Protein AF-A0A1T0ARD4-F1 (afdb_monomer_lite)

Sequence (273 aa):
MKKYLLSTLTTLLFAQTAFAEVDPALLAKAKLEYAGAQYQVAEQYCLDGNYKEGLYWLEQLTKQGNVPIVTEYEYFGEKKTYEVTSYAGSWATGELAKAYYSGTCLGSKQLFTPNYVKAIEWFERDGNKFRIAEIYWRGGYGVKQDGRKAISIYMDLSGFNKGGQRWYMGHNDARYRMAQVYYFGLFGYSQNDQLAYEFVSSAWNDVGNFFVSANSVDAGILKAHMDFEKRGQGKKWEGLELMEKICEKYKKKKACDWVEDMKADRPLRKAPL

InterPro domains:
  IPR006597 Sel1-like repeat [PF08238] (37-66)
  IPR006597 Sel1-like repeat [PF08238] (96-125)
  IPR006597 Sel1-like repeat [PF08238] (130-151)
  IPR006597 Sel1-like repeat [PF08238] (173-199)
  IPR011990 Tetratricopeptide-like helical domain superfamily [G3DSA:1.25.40.10] (18-270)

Structure (mmCIF, N/CA/C/O backbone):
data_AF-A0A1T0ARD4-F1
#
_entry.id   AF-A0A1T0ARD4-F1
#
loop_
_atom_site.group_PDB
_atom_site.id
_atom_site.type_symbol
_atom_site.label_atom_id
_atom_site.label_alt_id
_atom_site.label_comp_id
_atom_site.label_asym_id
_atom_site.label_entity_id
_atom_site.label_seq_id
_atom_site.pdbx_PDB_ins_code
_atom_site.Cartn_x
_atom_site.Cartn_y
_atom_site.Cartn_z
_atom_site.occupancy
_atom_site.B_iso_or_equiv
_atom_site.auth_seq_id
_atom_site.auth_comp_id
_atom_site.auth_asym_id
_atom_site.auth_atom_id
_atom_site.pdbx_PDB_model_num
ATOM 1 N N . MET A 1 1 ? -37.102 -22.497 -51.440 1.00 39.88 1 MET A N 1
ATOM 2 C CA . MET A 1 1 ? -36.026 -21.896 -52.263 1.00 39.88 1 MET A CA 1
ATOM 3 C C . MET A 1 1 ? -35.778 -20.466 -51.792 1.00 39.88 1 MET A C 1
ATOM 5 O O . MET A 1 1 ? -36.751 -19.741 -51.681 1.00 39.88 1 MET A O 1
ATOM 9 N N . LYS A 1 2 ? -34.497 -20.104 -51.596 1.00 39.88 2 LYS A N 1
ATOM 10 C CA . LYS A 1 2 ? -33.907 -18.749 -51.425 1.00 39.88 2 LYS A CA 1
ATOM 11 C C . LYS A 1 2 ? -34.215 -18.026 -50.095 1.00 39.88 2 LYS A C 1
ATOM 13 O O . LYS A 1 2 ? -35.345 -17.654 -49.837 1.00 39.88 2 LYS A O 1
ATOM 18 N N . LYS A 1 3 ? -33.272 -17.993 -49.141 1.00 48.91 3 LYS A N 1
ATOM 19 C CA . LYS A 1 3 ? -32.027 -17.179 -49.056 1.00 48.91 3 LYS A CA 1
ATOM 20 C C . LYS A 1 3 ? -32.305 -15.684 -48.850 1.00 48.91 3 LYS A C 1
ATOM 22 O O . LYS A 1 3 ? -32.452 -14.979 -49.836 1.00 48.91 3 LYS A O 1
ATOM 27 N N . TYR A 1 4 ? -32.200 -15.224 -47.603 1.00 49.31 4 TYR A N 1
ATOM 28 C CA . TYR A 1 4 ? -31.688 -13.889 -47.273 1.00 49.31 4 TYR A CA 1
ATOM 29 C C . TYR A 1 4 ? -30.762 -13.998 -46.054 1.00 49.31 4 TYR A C 1
ATOM 31 O O . TYR A 1 4 ? -31.171 -13.879 -44.906 1.00 49.31 4 TYR A O 1
ATOM 39 N N . LEU A 1 5 ? -29.496 -14.304 -46.348 1.00 49.84 5 LEU A N 1
ATOM 40 C CA . LEU A 1 5 ? -28.354 -14.091 -45.462 1.00 49.84 5 LEU A CA 1
ATOM 41 C C . LEU A 1 5 ? -28.045 -12.591 -45.514 1.00 49.84 5 LEU A C 1
ATOM 43 O O . LEU A 1 5 ? -27.427 -12.120 -46.468 1.00 49.84 5 LEU A O 1
ATOM 47 N N . LEU A 1 6 ? -28.531 -11.839 -44.527 1.00 51.47 6 LEU A N 1
ATOM 48 C CA . LEU A 1 6 ? -28.137 -10.449 -44.331 1.00 51.47 6 LEU A CA 1
ATOM 49 C C . LEU A 1 6 ? -26.763 -10.452 -43.649 1.00 51.47 6 LEU A C 1
ATOM 51 O O . LEU A 1 6 ? -26.628 -10.655 -42.447 1.00 51.47 6 LEU A O 1
ATOM 55 N N . SER A 1 7 ? -25.737 -10.312 -44.479 1.00 52.91 7 SER A N 1
ATOM 56 C CA . SER A 1 7 ? -24.343 -10.125 -44.097 1.00 52.91 7 SER A CA 1
ATOM 57 C C . SER A 1 7 ? -24.188 -8.740 -43.456 1.00 52.91 7 SER A C 1
ATOM 59 O O . SER A 1 7 ? -24.049 -7.737 -44.158 1.00 52.91 7 SER A O 1
ATOM 61 N N . THR A 1 8 ? -24.193 -8.664 -42.126 1.00 53.62 8 THR A N 1
ATOM 62 C CA . THR A 1 8 ? -23.615 -7.522 -41.407 1.00 53.62 8 THR A CA 1
ATOM 63 C C . THR A 1 8 ? -22.104 -7.698 -41.384 1.00 53.62 8 THR A C 1
ATOM 65 O O . THR A 1 8 ? -21.539 -8.357 -40.513 1.00 53.62 8 THR A O 1
ATOM 68 N N . LEU A 1 9 ? -21.474 -7.143 -42.415 1.00 50.06 9 LEU A N 1
ATOM 69 C CA . LEU A 1 9 ? -20.038 -6.951 -42.527 1.00 50.06 9 LEU A CA 1
ATOM 70 C C . LEU A 1 9 ? -19.638 -5.875 -41.506 1.00 50.06 9 LEU A C 1
ATOM 72 O O . LEU A 1 9 ? -19.675 -4.681 -41.790 1.00 50.06 9 LEU A O 1
ATOM 76 N N . THR A 1 10 ? -19.331 -6.292 -40.280 1.00 59.53 10 THR A N 1
ATOM 77 C CA . THR A 1 10 ? -18.753 -5.409 -39.267 1.00 59.53 10 THR A CA 1
ATOM 78 C C . THR A 1 10 ? -17.306 -5.151 -39.658 1.00 59.53 10 THR A C 1
ATOM 80 O O . THR A 1 10 ? -16.411 -5.939 -39.354 1.00 59.53 10 THR A O 1
ATOM 83 N N . THR A 1 11 ? -17.074 -4.067 -40.389 1.00 54.47 11 THR A N 1
ATOM 84 C CA . THR A 1 11 ? -15.743 -3.530 -40.652 1.00 54.47 11 THR A CA 1
ATOM 85 C C . THR A 1 11 ? -15.130 -3.149 -39.304 1.00 54.47 11 THR A C 1
ATOM 87 O O . THR A 1 11 ? -15.387 -2.068 -38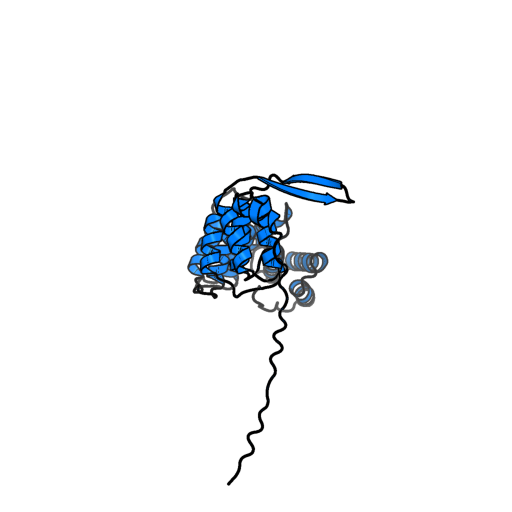.777 1.00 54.47 11 THR A O 1
ATOM 90 N N . LEU A 1 12 ? -14.353 -4.056 -38.703 1.00 54.72 12 LEU A N 1
ATOM 91 C CA . LEU A 1 12 ? -13.396 -3.691 -37.666 1.00 54.72 12 LEU A CA 1
ATOM 92 C C . LEU A 1 12 ? -12.411 -2.724 -38.330 1.00 54.72 12 LEU A C 1
ATOM 94 O O . LEU A 1 12 ? -11.476 -3.145 -39.012 1.00 54.72 12 LEU A O 1
ATOM 98 N N . LEU A 1 13 ? -12.639 -1.420 -38.160 1.00 49.94 13 LEU A N 1
ATOM 99 C CA . LEU A 1 13 ? -11.565 -0.446 -38.252 1.00 49.94 13 LEU A CA 1
ATOM 100 C C . LEU A 1 13 ? -10.545 -0.858 -37.189 1.00 49.94 13 LEU A C 1
ATOM 102 O O . LEU A 1 13 ? -10.681 -0.531 -36.011 1.00 49.94 13 LEU A O 1
ATOM 106 N N . PHE A 1 14 ? -9.526 -1.603 -37.609 1.00 56.06 14 PHE A N 1
ATOM 107 C CA . PHE A 1 14 ? -8.248 -1.602 -36.926 1.00 56.06 14 PHE A CA 1
ATOM 108 C C . PHE A 1 14 ? -7.746 -0.166 -37.016 1.00 56.06 14 PHE A C 1
ATOM 110 O O . PHE A 1 14 ? -7.106 0.222 -37.991 1.00 56.06 14 PHE A O 1
ATOM 117 N N . ALA A 1 15 ? -8.095 0.646 -36.019 1.00 54.16 15 ALA A N 1
ATOM 118 C CA . ALA A 1 15 ? -7.310 1.813 -35.688 1.00 54.16 15 ALA A CA 1
ATOM 119 C C . ALA A 1 15 ? -5.912 1.271 -35.384 1.00 54.16 15 ALA A C 1
ATOM 121 O O . ALA A 1 15 ? -5.640 0.803 -34.281 1.00 54.16 15 ALA A O 1
ATOM 122 N N . GLN A 1 16 ? -5.062 1.230 -36.410 1.00 54.28 16 GLN A N 1
ATOM 123 C CA . GLN A 1 16 ? -3.629 1.103 -36.245 1.00 54.28 16 GLN A CA 1
ATOM 124 C C . GLN A 1 16 ? -3.222 2.372 -35.512 1.00 54.28 16 GLN A C 1
ATOM 126 O O . GLN A 1 16 ? -2.935 3.401 -36.118 1.00 54.28 16 GLN A O 1
ATOM 131 N N . THR A 1 17 ? -3.311 2.333 -34.187 1.00 62.53 17 THR A N 1
ATOM 132 C CA . THR A 1 17 ? -2.604 3.279 -33.348 1.00 62.53 17 THR A CA 1
ATOM 133 C C . THR A 1 17 ? -1.145 3.050 -33.690 1.00 62.53 17 THR A C 1
ATOM 135 O O . THR A 1 17 ? -0.575 2.031 -33.301 1.00 62.53 17 THR A O 1
ATOM 138 N N . ALA A 1 18 ? -0.589 3.916 -34.535 1.00 66.38 18 ALA A N 1
ATOM 139 C CA . ALA A 1 18 ? 0.838 3.954 -34.770 1.00 66.38 18 ALA A CA 1
ATOM 140 C C . ALA A 1 18 ? 1.470 4.161 -33.393 1.00 66.38 18 ALA A C 1
ATOM 142 O O . ALA A 1 18 ? 1.323 5.227 -32.796 1.00 66.38 18 ALA A O 1
ATOM 143 N N . PHE A 1 19 ? 2.043 3.094 -32.841 1.00 70.75 19 PHE A N 1
ATOM 144 C CA . PHE A 1 19 ? 2.827 3.193 -31.624 1.00 70.75 19 PHE A CA 1
ATOM 145 C C . PHE A 1 19 ? 3.995 4.113 -31.952 1.00 70.75 19 PHE A C 1
ATOM 147 O O . PHE A 1 19 ? 4.617 3.947 -33.007 1.00 70.75 19 PHE A O 1
ATOM 154 N N . ALA A 1 20 ? 4.241 5.112 -31.106 1.00 74.69 20 ALA A N 1
ATOM 155 C CA . ALA A 1 20 ? 5.442 5.909 -31.254 1.00 74.69 20 ALA A CA 1
ATOM 156 C C . ALA A 1 20 ? 6.631 4.943 -31.185 1.00 74.69 20 ALA A C 1
ATOM 158 O O . ALA A 1 20 ? 6.726 4.108 -30.287 1.00 74.69 20 ALA A O 1
ATOM 159 N N . GLU A 1 21 ? 7.486 4.967 -32.202 1.00 86.56 21 GLU A N 1
ATOM 160 C CA . GLU A 1 21 ? 8.685 4.143 -32.182 1.00 86.56 21 GLU A CA 1
ATOM 161 C C . GLU A 1 21 ? 9.653 4.756 -31.165 1.00 86.56 21 GLU A C 1
ATOM 163 O O . GLU A 1 21 ? 9.933 5.956 -31.217 1.00 86.56 21 GLU A O 1
ATOM 168 N N . VAL A 1 22 ? 10.138 3.939 -30.224 1.00 92.62 22 VAL A N 1
ATOM 169 C CA . VAL A 1 22 ? 11.198 4.337 -29.288 1.00 92.62 22 VAL A CA 1
ATOM 170 C C . VAL A 1 22 ? 12.383 4.859 -30.093 1.00 92.62 22 VAL A C 1
ATOM 172 O O . VAL A 1 22 ? 12.801 4.207 -31.050 1.00 92.62 22 VAL A O 1
ATOM 175 N N . ASP A 1 23 ? 12.952 5.998 -29.685 1.00 93.38 23 ASP A N 1
ATOM 176 C CA . ASP A 1 23 ? 14.116 6.591 -30.355 1.00 93.38 23 ASP A CA 1
ATOM 177 C C . ASP A 1 23 ? 15.222 5.524 -30.546 1.00 93.38 23 ASP A C 1
ATOM 179 O O . ASP A 1 23 ? 15.758 5.006 -29.556 1.00 93.38 23 ASP A O 1
ATOM 183 N N . PRO A 1 24 ? 15.600 5.177 -31.795 1.00 95.25 24 PRO A N 1
ATOM 184 C CA . PRO A 1 24 ? 16.590 4.139 -32.060 1.00 95.25 24 PRO A CA 1
ATOM 185 C C . PRO A 1 24 ? 17.947 4.400 -31.398 1.00 95.25 24 PRO A C 1
ATOM 187 O O . PRO A 1 24 ? 18.623 3.452 -30.987 1.00 95.25 24 PRO A O 1
ATOM 190 N N . ALA A 1 25 ? 18.353 5.668 -31.262 1.00 95.06 25 ALA A N 1
ATOM 191 C CA . ALA A 1 25 ? 19.600 6.034 -30.599 1.00 95.06 25 ALA A CA 1
ATOM 192 C C . ALA A 1 25 ? 19.517 5.788 -29.086 1.00 95.06 25 ALA A C 1
ATOM 194 O O . ALA A 1 25 ? 20.466 5.281 -28.479 1.00 95.06 25 ALA A O 1
ATOM 195 N N . LEU A 1 26 ? 18.367 6.092 -28.482 1.00 94.38 26 LEU A N 1
ATOM 196 C CA . LEU A 1 26 ? 18.092 5.800 -27.080 1.00 94.38 26 LEU A CA 1
ATOM 197 C C . LEU A 1 26 ? 18.061 4.287 -26.824 1.00 94.38 26 LEU A C 1
ATOM 199 O O . LEU A 1 26 ? 18.702 3.802 -25.891 1.00 94.38 26 LEU A O 1
ATOM 203 N N . LEU A 1 27 ? 17.397 3.525 -27.694 1.00 96.38 27 LEU A N 1
ATOM 204 C CA . LEU A 1 27 ? 17.352 2.066 -27.617 1.00 96.38 27 LEU A CA 1
ATOM 205 C C . LEU A 1 27 ? 18.746 1.437 -27.764 1.00 96.38 27 LEU A C 1
ATOM 207 O O . LEU A 1 27 ? 19.071 0.482 -27.058 1.00 96.38 27 LEU A O 1
ATOM 211 N N . ALA A 1 28 ? 19.589 1.970 -28.653 1.00 96.50 28 ALA A N 1
ATOM 212 C CA . ALA A 1 28 ? 20.975 1.530 -28.794 1.00 96.50 28 ALA A CA 1
ATOM 213 C C . ALA A 1 28 ? 21.776 1.758 -27.501 1.00 96.50 28 ALA A C 1
ATOM 215 O O . ALA A 1 28 ? 22.483 0.853 -27.060 1.00 96.50 28 ALA A O 1
ATOM 216 N N . LYS A 1 29 ? 21.608 2.913 -26.839 1.00 95.44 29 LYS A N 1
ATOM 217 C CA . LYS A 1 29 ? 22.202 3.164 -25.515 1.00 95.44 29 LYS A CA 1
ATOM 218 C C . LYS A 1 29 ? 21.654 2.203 -24.456 1.00 95.44 29 LYS A C 1
ATOM 220 O O . LYS A 1 29 ? 22.425 1.620 -23.708 1.00 95.44 29 LYS A O 1
ATOM 225 N N . ALA A 1 30 ? 20.347 1.962 -24.409 1.00 95.88 30 ALA A N 1
ATOM 226 C CA . ALA A 1 30 ? 19.755 1.035 -23.440 1.00 95.88 30 ALA A CA 1
ATOM 227 C C . ALA A 1 30 ? 20.321 -0.397 -23.572 1.00 95.88 30 ALA A C 1
ATOM 229 O O . ALA A 1 30 ? 20.572 -1.067 -22.566 1.00 95.88 30 ALA A O 1
ATOM 230 N N . LYS A 1 31 ? 20.581 -0.846 -24.810 1.00 96.69 31 LYS A N 1
ATOM 231 C CA . LYS A 1 31 ? 21.227 -2.137 -25.121 1.00 96.69 31 LYS A CA 1
ATOM 232 C C . LYS A 1 31 ? 22.694 -2.213 -24.693 1.00 96.69 31 LYS A C 1
ATOM 234 O O . LYS A 1 31 ? 23.181 -3.309 -24.451 1.00 96.69 31 LYS A O 1
ATOM 239 N N . LEU A 1 32 ? 23.375 -1.076 -24.580 1.00 96.25 32 LEU A N 1
ATOM 240 C CA . LEU A 1 32 ? 24.725 -0.961 -24.020 1.00 96.25 32 LEU A CA 1
ATOM 241 C C . LEU A 1 32 ? 24.704 -0.783 -22.489 1.00 96.25 32 LEU A C 1
ATOM 243 O O . LEU A 1 32 ? 25.655 -0.267 -21.915 1.00 96.25 32 LEU A O 1
ATOM 247 N N . GLU A 1 33 ? 23.603 -1.172 -21.839 1.00 94.12 33 GLU A N 1
ATOM 248 C CA . GLU A 1 33 ? 23.428 -1.160 -20.382 1.00 94.12 33 GLU A CA 1
ATOM 249 C C . GLU A 1 33 ? 23.506 0.230 -19.731 1.00 94.12 33 GLU A C 1
ATOM 251 O O . GLU A 1 33 ? 23.660 0.344 -18.520 1.00 94.12 33 GLU A O 1
ATOM 256 N N . TYR A 1 34 ? 23.298 1.313 -20.482 1.00 92.00 34 TYR A N 1
ATOM 257 C CA . TYR A 1 34 ? 23.186 2.641 -19.876 1.00 92.00 34 TYR A CA 1
ATOM 258 C C . TYR A 1 34 ? 21.882 2.746 -19.069 1.00 92.00 34 TYR A C 1
ATOM 260 O O . TYR A 1 34 ? 20.799 2.848 -19.647 1.00 92.00 34 TYR A O 1
ATOM 268 N N . ALA A 1 35 ? 21.986 2.762 -17.736 1.00 91.69 35 ALA A N 1
ATOM 269 C CA . ALA A 1 35 ? 20.860 2.757 -16.795 1.00 91.69 35 ALA A CA 1
ATOM 270 C C . ALA A 1 35 ? 19.776 3.808 -17.103 1.00 91.69 35 ALA A C 1
ATOM 272 O O . ALA A 1 35 ? 18.589 3.486 -17.177 1.00 91.69 35 ALA A O 1
ATOM 273 N N . GLY A 1 36 ? 20.185 5.060 -17.349 1.00 89.44 36 GLY A N 1
ATOM 274 C CA . GLY A 1 36 ? 19.260 6.139 -17.712 1.00 89.44 36 GLY A CA 1
ATOM 275 C C . GLY A 1 36 ? 18.531 5.889 -19.028 1.00 89.44 36 GLY A C 1
ATOM 276 O O . GLY A 1 36 ? 17.328 6.122 -19.113 1.00 89.44 36 GLY A O 1
ATOM 277 N N . ALA A 1 37 ? 19.217 5.321 -20.023 1.00 93.25 37 ALA A N 1
ATOM 278 C CA . ALA A 1 37 ? 18.580 4.960 -21.282 1.00 93.25 37 ALA A CA 1
ATOM 279 C C . ALA A 1 37 ? 17.588 3.803 -21.103 1.00 93.25 37 ALA A C 1
ATOM 281 O O . ALA A 1 37 ? 16.497 3.856 -21.656 1.00 93.25 37 ALA A O 1
ATOM 282 N N . GLN A 1 38 ? 17.913 2.787 -20.297 1.00 95.00 38 GLN A N 1
ATOM 283 C CA . GLN A 1 38 ? 16.977 1.695 -19.998 1.00 95.00 38 GLN A CA 1
ATOM 284 C C . GLN A 1 38 ? 15.703 2.201 -19.314 1.00 95.00 38 GLN A C 1
ATOM 286 O O . GLN A 1 38 ? 14.609 1.783 -19.689 1.00 95.00 38 GLN A O 1
ATOM 291 N N . TYR A 1 39 ? 15.831 3.130 -18.362 1.00 93.12 39 TYR A N 1
ATOM 292 C CA . TYR A 1 39 ? 14.675 3.770 -17.736 1.00 93.12 39 TYR A CA 1
ATOM 293 C C . TYR A 1 39 ? 13.827 4.553 -18.752 1.00 93.12 39 TYR A C 1
ATOM 295 O O . TYR A 1 39 ? 12.621 4.334 -18.830 1.00 93.12 39 TYR A O 1
ATOM 303 N N . GLN A 1 40 ? 14.444 5.414 -19.567 1.00 92.81 40 GLN A N 1
ATOM 304 C CA . GLN A 1 40 ? 13.720 6.220 -20.558 1.00 92.81 40 GLN A CA 1
ATOM 305 C C . GLN A 1 40 ? 13.019 5.352 -21.615 1.00 92.81 40 GLN A C 1
ATOM 307 O O . GLN A 1 40 ? 11.879 5.625 -21.985 1.00 92.81 40 GLN A O 1
ATOM 312 N N . VAL A 1 41 ? 13.658 4.266 -22.064 1.00 95.50 41 VAL A N 1
ATOM 313 C CA . VAL A 1 41 ? 13.023 3.284 -22.956 1.00 95.50 41 VAL A CA 1
ATOM 314 C C . VAL A 1 41 ? 11.838 2.604 -22.265 1.00 95.50 41 VAL A C 1
ATOM 316 O O . VAL A 1 41 ? 10.783 2.446 -22.879 1.00 95.50 41 VAL A O 1
ATOM 319 N N . ALA A 1 42 ? 11.978 2.222 -20.991 1.00 95.00 42 ALA A N 1
ATOM 320 C CA . ALA A 1 42 ? 10.877 1.636 -20.234 1.00 95.00 42 ALA A CA 1
ATOM 321 C C . ALA A 1 42 ? 9.679 2.593 -20.124 1.00 95.00 42 ALA A C 1
ATOM 323 O O . ALA A 1 42 ? 8.540 2.177 -20.331 1.00 95.00 42 ALA A O 1
ATOM 324 N N . GLU A 1 43 ? 9.942 3.867 -19.827 1.00 93.06 43 GLU A N 1
ATOM 325 C CA . GLU A 1 43 ? 8.937 4.926 -19.727 1.00 93.06 43 GLU A CA 1
ATOM 326 C C . GLU A 1 43 ? 8.188 5.134 -21.044 1.00 93.06 43 GLU A C 1
ATOM 328 O O . GLU A 1 43 ? 6.957 5.112 -21.037 1.00 93.06 43 GLU A O 1
ATOM 333 N N . GLN A 1 44 ? 8.900 5.238 -22.172 1.00 94.12 44 GLN A N 1
ATOM 334 C CA . GLN A 1 44 ? 8.276 5.356 -23.495 1.00 94.12 44 GLN A CA 1
ATOM 335 C C . GLN A 1 44 ? 7.345 4.171 -23.779 1.00 94.12 44 GLN A C 1
ATOM 337 O O . GLN A 1 44 ? 6.156 4.366 -24.029 1.00 94.12 44 GLN A O 1
ATOM 342 N N . TYR A 1 45 ? 7.823 2.935 -23.597 1.00 95.00 45 TYR A N 1
ATOM 343 C CA . TYR A 1 45 ? 6.978 1.754 -23.785 1.00 95.00 45 TYR A CA 1
ATOM 344 C C . TYR A 1 45 ? 5.769 1.710 -22.839 1.00 95.00 45 TYR A C 1
ATOM 346 O O . TYR A 1 45 ? 4.684 1.293 -23.251 1.00 95.00 45 TYR A O 1
ATOM 354 N N . CYS A 1 46 ? 5.919 2.136 -21.580 1.00 93.69 46 CYS A N 1
ATOM 355 C CA . CYS A 1 46 ? 4.797 2.248 -20.648 1.00 93.69 46 CYS A CA 1
ATOM 356 C C . CYS A 1 46 ? 3.749 3.265 -21.134 1.00 93.69 46 CYS A C 1
ATOM 358 O O . CYS A 1 46 ? 2.551 2.974 -21.068 1.00 93.69 46 CYS A O 1
ATOM 360 N N . LEU A 1 47 ? 4.182 4.440 -21.609 1.00 91.00 47 LEU A N 1
ATOM 361 C CA . LEU A 1 47 ? 3.308 5.509 -22.108 1.00 91.00 47 LEU A CA 1
ATOM 362 C C . LEU A 1 47 ? 2.556 5.091 -23.375 1.00 91.00 47 LEU A C 1
ATOM 364 O O . LEU A 1 47 ? 1.360 5.362 -23.492 1.00 91.00 47 LEU A O 1
ATOM 368 N N . ASP A 1 48 ? 3.217 4.342 -24.255 1.00 91.12 48 ASP A N 1
ATOM 369 C CA . ASP A 1 48 ? 2.628 3.791 -25.479 1.00 91.12 48 ASP A CA 1
ATOM 370 C C . ASP A 1 48 ? 1.691 2.598 -25.220 1.00 91.12 48 ASP A C 1
ATOM 372 O O . ASP A 1 48 ? 1.087 2.042 -26.139 1.00 91.12 48 ASP A O 1
ATOM 376 N N . GLY A 1 49 ? 1.557 2.169 -23.962 1.00 90.38 49 GLY A N 1
ATOM 377 C CA . GLY A 1 49 ? 0.741 1.022 -23.571 1.00 90.38 49 GLY A CA 1
ATOM 378 C C . GLY A 1 49 ? 1.395 -0.334 -23.852 1.00 90.38 49 GLY A C 1
ATOM 379 O O . GLY A 1 49 ? 0.806 -1.370 -23.528 1.00 90.38 49 GLY A O 1
ATOM 380 N N . ASN A 1 50 ? 2.625 -0.362 -24.373 1.00 93.81 50 ASN A N 1
ATOM 381 C CA . ASN A 1 50 ? 3.428 -1.574 -24.521 1.00 93.81 50 ASN A CA 1
ATOM 382 C C . ASN A 1 50 ? 4.102 -1.956 -23.191 1.00 93.81 50 ASN A C 1
ATOM 384 O O . ASN A 1 50 ? 5.324 -2.022 -23.048 1.00 93.81 50 ASN A O 1
ATOM 388 N N . TYR A 1 51 ? 3.274 -2.235 -22.186 1.00 95.19 51 TYR A N 1
ATOM 389 C CA . TYR A 1 51 ? 3.736 -2.479 -20.822 1.00 95.19 51 TYR A CA 1
ATOM 390 C C . TYR A 1 51 ? 4.702 -3.669 -20.711 1.00 95.19 51 TYR A C 1
ATOM 392 O O . TYR A 1 51 ? 5.527 -3.687 -19.808 1.00 95.19 51 TYR A O 1
ATOM 400 N N . LYS A 1 52 ? 4.625 -4.674 -21.597 1.00 95.94 52 LYS A N 1
ATOM 401 C CA . LYS A 1 52 ? 5.520 -5.843 -21.540 1.00 95.94 52 LYS A CA 1
ATOM 402 C C . LYS A 1 52 ? 6.969 -5.444 -21.797 1.00 95.94 52 LYS A C 1
ATOM 404 O O . LYS A 1 52 ? 7.837 -5.834 -21.021 1.00 95.94 52 LYS A O 1
ATOM 409 N N . GLU A 1 53 ? 7.198 -4.643 -22.834 1.00 96.88 53 GLU A N 1
ATOM 410 C CA . GLU A 1 53 ? 8.522 -4.096 -23.128 1.00 96.88 53 GLU A CA 1
ATOM 411 C C . GLU A 1 53 ? 8.959 -3.122 -22.028 1.00 96.88 53 GLU A C 1
ATOM 413 O O . GLU A 1 53 ? 10.090 -3.203 -21.553 1.00 96.88 53 GLU A O 1
ATOM 418 N N . GLY A 1 54 ? 8.045 -2.285 -21.523 1.00 96.31 54 GLY A N 1
ATOM 419 C CA . GLY A 1 54 ? 8.328 -1.396 -20.390 1.00 96.31 54 GLY A CA 1
ATOM 420 C C . GLY A 1 54 ? 8.849 -2.146 -19.156 1.00 96.31 54 GLY A C 1
ATOM 421 O O . GLY A 1 54 ? 9.907 -1.824 -18.615 1.00 96.31 54 GLY A O 1
ATOM 422 N N . LEU A 1 55 ? 8.153 -3.211 -18.744 1.00 96.88 55 LEU A N 1
ATOM 423 C CA . LEU A 1 55 ? 8.570 -4.051 -17.617 1.00 96.88 55 LEU A CA 1
ATOM 424 C C . LEU A 1 55 ? 9.853 -4.835 -17.905 1.00 96.88 55 LEU A C 1
ATOM 426 O O . LEU A 1 55 ? 10.649 -5.026 -16.990 1.00 96.88 55 LEU A O 1
ATOM 430 N N . TYR A 1 56 ? 10.077 -5.269 -19.148 1.00 97.62 56 TYR A N 1
ATOM 431 C CA . TYR A 1 56 ? 11.328 -5.920 -19.537 1.00 97.62 56 TYR A CA 1
ATOM 432 C C . TYR A 1 56 ? 12.530 -4.995 -19.313 1.00 97.62 56 TYR A C 1
ATOM 434 O O . TYR A 1 56 ? 13.524 -5.417 -18.721 1.00 97.62 56 TYR A O 1
ATOM 442 N N . TRP A 1 57 ? 12.438 -3.733 -19.736 1.00 97.25 57 TRP A N 1
ATOM 443 C CA . TRP A 1 57 ? 13.526 -2.767 -19.569 1.00 97.25 57 TRP A CA 1
ATOM 444 C C . TRP A 1 57 ? 13.764 -2.390 -18.107 1.00 97.25 57 TRP A C 1
ATOM 446 O O . TRP A 1 57 ? 14.919 -2.306 -17.690 1.00 97.25 57 TRP A O 1
ATOM 456 N N . LEU A 1 58 ? 12.705 -2.276 -17.298 1.00 95.69 58 LEU A N 1
ATOM 457 C CA . LEU A 1 58 ? 12.858 -2.146 -15.845 1.00 95.69 58 LEU A CA 1
ATOM 458 C C . LEU A 1 58 ? 13.542 -3.372 -15.232 1.00 95.69 58 LEU A C 1
ATOM 460 O O . LEU A 1 58 ? 14.402 -3.226 -14.370 1.00 95.69 58 LEU A O 1
ATOM 464 N N . GLU A 1 59 ? 13.207 -4.581 -15.683 1.00 96.56 59 GLU A N 1
ATOM 465 C CA . GLU A 1 59 ? 13.859 -5.802 -15.209 1.00 96.56 59 GLU A CA 1
ATOM 466 C C . GLU A 1 59 ? 15.349 -5.823 -15.568 1.00 96.56 59 GLU A C 1
ATOM 468 O O . GLU A 1 59 ? 16.163 -6.185 -14.717 1.00 96.56 59 GLU A O 1
ATOM 473 N N . GLN A 1 60 ? 15.740 -5.373 -16.766 1.00 96.31 60 GLN A N 1
ATOM 474 C CA . GLN A 1 60 ? 17.163 -5.207 -17.093 1.00 96.31 60 GLN A CA 1
ATOM 475 C C . GLN A 1 60 ? 17.845 -4.200 -16.162 1.00 96.31 60 GLN A C 1
ATOM 477 O O . GLN A 1 60 ? 18.927 -4.490 -15.654 1.00 96.31 60 GLN A O 1
ATOM 482 N N . LEU A 1 61 ? 17.181 -3.082 -15.857 1.00 94.12 61 LEU A N 1
ATOM 483 C CA . LEU A 1 61 ? 17.709 -2.066 -14.949 1.00 94.12 61 LEU A CA 1
ATOM 484 C C . LEU A 1 61 ? 17.963 -2.625 -13.539 1.00 94.12 61 LEU A C 1
ATOM 486 O O . LEU A 1 61 ? 18.982 -2.314 -12.926 1.00 94.12 61 LEU A O 1
ATOM 490 N N . THR A 1 62 ? 17.098 -3.518 -13.037 1.00 94.06 62 THR A N 1
ATOM 491 C CA . THR A 1 62 ? 17.315 -4.155 -11.722 1.00 94.06 62 THR A CA 1
ATOM 492 C C . THR A 1 62 ? 18.573 -5.016 -11.650 1.00 94.06 62 THR A C 1
ATOM 494 O O . THR A 1 62 ? 19.182 -5.113 -10.585 1.00 94.06 62 THR A O 1
ATOM 497 N N . LYS A 1 63 ? 19.003 -5.612 -12.770 1.00 94.44 63 LYS A N 1
ATOM 498 C CA . LYS A 1 63 ? 20.184 -6.492 -12.812 1.00 94.44 63 LYS A CA 1
ATOM 499 C C . LYS A 1 63 ? 21.495 -5.728 -12.662 1.00 94.44 63 LYS A C 1
ATOM 501 O O . LYS A 1 63 ? 22.491 -6.323 -12.268 1.00 94.44 63 LYS A O 1
ATOM 506 N N . GLN A 1 64 ? 21.489 -4.424 -12.933 1.00 90.38 64 GLN A N 1
ATOM 507 C CA . GLN A 1 64 ? 22.669 -3.570 -12.791 1.00 90.38 64 GLN A CA 1
ATOM 508 C C . GLN A 1 64 ? 22.961 -3.195 -11.331 1.00 90.38 64 GLN A C 1
ATOM 510 O O . GLN A 1 64 ? 24.038 -2.693 -11.016 1.00 90.38 64 GLN A O 1
ATOM 515 N N . GLY A 1 65 ? 22.013 -3.430 -10.419 1.00 87.25 65 GLY A N 1
ATOM 516 C CA . GLY A 1 65 ? 22.145 -3.047 -9.020 1.00 87.25 65 GLY A CA 1
ATOM 517 C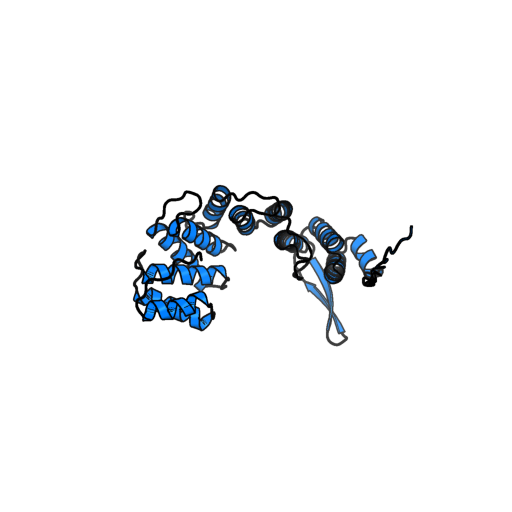 C . GLY A 1 65 ? 22.154 -1.528 -8.826 1.00 87.25 65 GLY A C 1
ATOM 518 O O . GLY A 1 65 ? 21.388 -0.784 -9.437 1.00 87.25 65 GLY A O 1
ATOM 519 N N . ASN A 1 66 ? 23.001 -1.056 -7.918 1.00 83.69 66 ASN A N 1
ATOM 520 C CA . ASN A 1 66 ? 23.009 0.324 -7.441 1.00 83.69 66 ASN A CA 1
ATOM 521 C C . ASN A 1 66 ? 23.861 1.238 -8.334 1.00 83.69 66 ASN A C 1
ATOM 523 O O . ASN A 1 66 ? 24.864 1.792 -7.891 1.00 83.69 66 ASN A O 1
ATOM 527 N N . VAL A 1 67 ? 23.451 1.392 -9.591 1.00 84.19 67 VAL A N 1
ATOM 528 C CA . VAL A 1 67 ? 24.054 2.345 -10.533 1.00 84.19 67 VAL A CA 1
ATOM 529 C C . VAL A 1 67 ? 23.323 3.694 -10.483 1.00 84.19 67 VAL A C 1
ATOM 531 O O . VAL A 1 67 ? 22.098 3.704 -10.329 1.00 84.19 67 VAL A O 1
ATOM 534 N N . PRO A 1 68 ? 24.036 4.831 -10.576 1.00 81.50 68 PRO A N 1
ATOM 535 C CA . PRO A 1 68 ? 23.406 6.145 -10.635 1.00 81.50 68 PRO A CA 1
ATOM 536 C C . PRO A 1 68 ? 22.667 6.334 -11.964 1.00 81.50 68 PRO A C 1
ATOM 538 O O . PRO A 1 68 ? 23.140 5.918 -13.025 1.00 81.50 68 PRO A O 1
ATOM 541 N N . ILE A 1 69 ? 21.512 6.998 -11.916 1.00 77.75 69 ILE A N 1
ATOM 542 C CA . ILE A 1 69 ? 20.782 7.404 -13.117 1.00 77.75 69 ILE A CA 1
ATOM 543 C C . ILE A 1 69 ? 21.187 8.836 -13.466 1.00 77.75 69 ILE A C 1
ATOM 545 O O . ILE A 1 69 ? 20.705 9.806 -12.878 1.00 77.75 69 ILE A O 1
ATOM 549 N N . VAL A 1 70 ? 22.039 8.986 -14.477 1.00 77.19 70 VAL A N 1
ATOM 550 C CA . VAL A 1 70 ? 22.284 10.299 -15.084 1.00 77.19 70 VAL A CA 1
ATOM 551 C C . VAL A 1 70 ? 21.145 10.584 -16.053 1.00 77.19 70 VAL A C 1
ATOM 553 O O . VAL A 1 70 ? 20.982 9.868 -17.042 1.00 77.19 70 VAL A O 1
ATOM 556 N N . THR A 1 71 ? 20.350 11.614 -15.763 1.00 68.81 71 THR A N 1
ATOM 557 C CA . THR A 1 71 ? 19.292 12.061 -16.673 1.00 68.81 71 THR A CA 1
ATOM 558 C C . THR A 1 71 ? 19.585 13.482 -17.131 1.00 68.81 71 THR A C 1
ATOM 560 O O . THR A 1 71 ? 19.829 14.382 -16.324 1.00 68.81 71 THR A O 1
ATOM 563 N N . GLU A 1 72 ? 19.576 13.683 -18.443 1.00 72.50 72 GLU A N 1
ATOM 564 C CA . GLU A 1 72 ? 19.655 15.007 -19.051 1.00 72.50 72 GLU A CA 1
ATOM 565 C C . GLU A 1 72 ? 18.236 15.538 -19.230 1.00 72.50 72 GLU A C 1
ATOM 567 O O . GLU A 1 72 ? 17.406 14.891 -19.869 1.00 72.50 72 GLU A O 1
ATOM 572 N N . TYR A 1 73 ? 17.957 16.711 -18.668 1.00 67.81 73 TYR A N 1
ATOM 573 C CA . TYR A 1 73 ? 16.698 17.415 -18.879 1.00 67.81 73 TYR A CA 1
ATOM 574 C C . TYR A 1 73 ? 16.979 18.742 -19.573 1.00 67.81 73 TYR A C 1
ATOM 576 O O . TYR A 1 73 ? 17.920 19.459 -19.227 1.00 67.81 73 TYR A O 1
ATOM 584 N N . GLU A 1 74 ? 16.145 19.084 -20.546 1.00 74.44 74 GLU A N 1
ATOM 585 C CA . GLU A 1 74 ? 16.149 20.413 -21.142 1.00 74.44 74 GLU A CA 1
ATOM 586 C C . GLU A 1 74 ? 15.194 21.306 -20.348 1.00 74.44 74 GLU A C 1
ATOM 588 O O . GLU A 1 74 ? 13.988 21.064 -20.298 1.00 74.44 74 GLU A O 1
ATOM 593 N N . TYR A 1 75 ? 15.738 22.324 -19.684 1.00 73.06 75 TYR A N 1
ATOM 594 C CA . TYR A 1 75 ? 14.968 23.273 -18.886 1.00 73.06 75 TYR A CA 1
ATOM 595 C C . TYR A 1 75 ? 15.189 24.673 -19.458 1.00 73.06 75 TYR A C 1
ATOM 597 O O . TYR A 1 75 ? 16.294 25.203 -19.388 1.00 73.06 75 TYR A O 1
ATOM 605 N N . PHE A 1 76 ? 14.146 25.252 -20.062 1.00 80.75 76 PHE A N 1
ATOM 606 C CA . PHE A 1 76 ? 14.201 26.534 -20.787 1.00 80.75 76 PHE A CA 1
ATOM 607 C C . PHE A 1 76 ? 15.209 26.586 -21.954 1.00 80.75 76 PHE A C 1
ATOM 609 O O . PHE A 1 76 ? 15.833 27.617 -22.187 1.00 80.75 76 PHE A O 1
ATOM 616 N N . GLY A 1 77 ? 15.372 25.494 -22.706 1.00 84.44 77 GLY A N 1
ATOM 617 C CA . GLY A 1 77 ? 16.297 25.451 -23.850 1.00 84.44 77 GLY A CA 1
ATOM 618 C C . GLY A 1 77 ? 17.763 25.212 -23.471 1.00 84.44 77 GLY A C 1
ATOM 619 O O . GLY A 1 77 ? 18.615 25.065 -24.345 1.00 84.44 77 GLY A O 1
ATOM 620 N N . GLU A 1 78 ? 18.075 25.138 -22.173 1.00 83.19 78 GLU A N 1
ATOM 621 C CA . GLU A 1 78 ? 19.384 24.719 -21.681 1.00 83.19 78 GLU A CA 1
ATOM 622 C C . GLU A 1 78 ? 19.348 23.235 -21.317 1.00 83.19 78 GLU A C 1
ATOM 624 O O . GLU A 1 78 ? 18.556 22.801 -20.474 1.00 83.19 78 GLU A O 1
ATOM 629 N N . LYS A 1 79 ? 20.246 22.447 -21.918 1.00 81.12 79 LYS A N 1
ATOM 630 C CA . LYS A 1 79 ? 20.492 21.071 -21.480 1.00 81.12 79 LYS A CA 1
ATOM 631 C C . LYS A 1 79 ? 21.212 21.103 -20.137 1.00 81.12 79 LYS A C 1
ATOM 633 O O . LYS A 1 79 ? 22.364 21.529 -20.062 1.00 81.12 79 LYS A O 1
ATOM 638 N N . LYS A 1 80 ? 20.541 20.644 -19.084 1.00 77.94 80 LYS A N 1
ATOM 639 C CA . LYS A 1 80 ? 21.132 20.449 -17.760 1.00 77.94 80 LYS A CA 1
ATOM 640 C C . LYS A 1 80 ? 21.233 18.960 -17.471 1.00 77.94 80 LYS A C 1
ATOM 642 O O . LYS A 1 80 ? 20.241 18.232 -17.499 1.00 77.94 80 LYS A O 1
ATOM 647 N N . THR A 1 81 ? 22.445 18.513 -17.174 1.00 73.38 81 THR A N 1
ATOM 648 C CA . THR A 1 81 ? 22.695 17.154 -16.700 1.00 73.38 81 THR A CA 1
ATOM 649 C C . THR A 1 81 ? 22.533 17.150 -15.190 1.00 73.38 81 THR A C 1
ATOM 651 O O . THR A 1 81 ? 23.308 17.787 -14.477 1.00 73.38 81 THR A O 1
ATOM 654 N N . TYR A 1 82 ? 21.518 16.444 -14.701 1.00 68.94 82 TYR A N 1
ATOM 655 C CA . TYR A 1 82 ? 21.391 16.159 -13.282 1.00 68.94 82 TYR A CA 1
ATOM 656 C C . TYR A 1 82 ? 21.855 14.725 -13.061 1.00 68.94 82 TYR A C 1
ATOM 658 O O . TYR A 1 82 ? 21.255 13.770 -13.560 1.00 68.94 82 TYR A O 1
ATOM 666 N N . GLU A 1 83 ? 22.935 14.570 -12.303 1.00 66.25 83 GLU A N 1
ATOM 667 C CA . GLU A 1 83 ? 23.252 13.279 -11.714 1.00 66.25 83 GLU A CA 1
ATOM 668 C C . GLU A 1 83 ? 22.291 13.076 -10.546 1.00 66.25 83 GLU A C 1
ATOM 670 O O . GLU A 1 83 ? 22.496 13.568 -9.434 1.00 66.25 83 GLU A O 1
ATOM 675 N N . VAL A 1 84 ? 21.175 12.404 -10.821 1.00 64.12 84 VAL A N 1
ATOM 676 C CA . VAL A 1 84 ? 20.322 11.918 -9.749 1.00 64.12 84 VAL A CA 1
ATOM 677 C C . VAL A 1 84 ? 21.028 10.680 -9.217 1.00 64.12 84 VAL A C 1
ATOM 679 O O . VAL A 1 84 ? 21.012 9.618 -9.836 1.00 64.12 84 VAL A O 1
ATOM 682 N N . THR A 1 85 ? 21.660 10.805 -8.054 1.00 59.50 85 THR A N 1
ATOM 683 C CA . THR A 1 85 ? 22.173 9.668 -7.280 1.00 59.50 85 THR A CA 1
ATOM 684 C C . THR A 1 85 ? 21.009 8.876 -6.672 1.00 59.50 85 THR A C 1
ATOM 686 O O . THR A 1 85 ? 20.931 8.646 -5.469 1.00 59.50 85 THR A O 1
ATOM 689 N N . SER A 1 86 ? 20.050 8.469 -7.506 1.00 62.66 86 SER A N 1
ATOM 690 C CA . SER A 1 86 ? 19.102 7.417 -7.175 1.00 62.66 86 SER A CA 1
ATOM 691 C C . SER A 1 86 ? 19.732 6.080 -7.547 1.00 62.66 86 SER A C 1
ATOM 693 O O . SER A 1 86 ? 20.356 5.921 -8.596 1.00 62.66 86 SER A O 1
ATOM 695 N N . TYR A 1 87 ? 19.591 5.106 -6.654 1.00 77.69 87 TYR A N 1
ATOM 696 C CA . TYR A 1 87 ? 20.055 3.750 -6.893 1.00 77.69 87 TYR A CA 1
ATOM 697 C C . TYR A 1 87 ? 19.085 3.049 -7.844 1.00 77.69 87 TYR A C 1
ATOM 699 O O . TYR A 1 87 ? 18.039 2.555 -7.410 1.00 77.69 87 TYR A O 1
ATOM 707 N N . ALA A 1 88 ? 19.424 3.038 -9.137 1.00 79.25 88 ALA A N 1
ATOM 708 C CA . ALA A 1 88 ? 18.523 2.632 -10.211 1.00 79.25 88 ALA A CA 1
ATOM 709 C C . ALA A 1 88 ? 17.906 1.253 -9.981 1.00 79.25 88 ALA A C 1
ATOM 711 O O . ALA A 1 88 ? 16.695 1.096 -10.107 1.00 79.25 88 ALA A O 1
ATOM 712 N N . GLY A 1 89 ? 18.717 0.267 -9.588 1.00 83.56 89 GLY A N 1
ATOM 713 C CA . GLY A 1 89 ? 18.247 -1.097 -9.388 1.00 83.56 89 GLY A CA 1
ATOM 714 C C . GLY A 1 89 ? 17.310 -1.248 -8.192 1.00 83.56 89 GLY A C 1
ATOM 715 O O . GLY A 1 89 ? 16.285 -1.917 -8.318 1.00 83.56 89 GLY A O 1
ATOM 716 N N . SER A 1 90 ? 17.598 -0.599 -7.057 1.00 86.19 90 SER A N 1
ATOM 717 C CA . SER A 1 90 ? 16.706 -0.631 -5.885 1.00 86.19 90 SER A CA 1
ATOM 718 C C . SER A 1 90 ? 15.372 0.048 -6.191 1.00 86.19 90 SER A C 1
ATOM 720 O O . SER A 1 90 ? 14.314 -0.527 -5.945 1.00 86.19 90 SER A O 1
ATOM 722 N N . TRP A 1 91 ? 15.411 1.229 -6.808 1.00 89.62 91 TRP A N 1
ATOM 723 C CA . TRP A 1 91 ? 14.201 1.935 -7.212 1.00 89.62 91 TRP A CA 1
ATOM 724 C C . TRP A 1 91 ? 13.384 1.131 -8.240 1.00 89.62 91 TRP A C 1
ATOM 726 O O . TRP A 1 91 ? 12.182 0.936 -8.055 1.00 89.62 91 TRP A O 1
ATOM 736 N N . ALA A 1 92 ? 14.035 0.585 -9.273 1.00 92.81 92 ALA A N 1
ATOM 737 C CA . ALA A 1 92 ? 13.376 -0.205 -10.314 1.00 92.81 92 ALA A CA 1
ATOM 738 C C . ALA A 1 92 ? 12.772 -1.506 -9.763 1.00 92.81 92 ALA A C 1
ATOM 740 O O . ALA A 1 92 ? 11.711 -1.930 -10.218 1.00 92.81 92 ALA A O 1
ATOM 741 N N . THR A 1 93 ? 13.395 -2.107 -8.744 1.00 94.88 93 THR A N 1
ATOM 742 C CA . THR A 1 93 ? 12.853 -3.273 -8.027 1.00 94.88 93 THR A CA 1
ATOM 743 C C . THR A 1 93 ? 11.509 -2.931 -7.383 1.00 94.88 93 THR A C 1
ATOM 745 O O . THR A 1 93 ? 10.522 -3.644 -7.592 1.00 94.88 93 THR A O 1
ATOM 748 N N . GLY A 1 94 ? 11.435 -1.801 -6.673 1.00 94.38 94 GLY A N 1
ATOM 749 C CA . GLY A 1 94 ? 10.192 -1.305 -6.086 1.00 94.38 94 GLY A CA 1
ATOM 750 C C . GLY A 1 94 ? 9.127 -0.957 -7.133 1.00 94.38 94 GLY A C 1
ATOM 751 O O . GLY A 1 94 ? 7.950 -1.277 -6.944 1.00 94.38 94 GLY A O 1
ATOM 752 N N . GLU A 1 95 ? 9.510 -0.345 -8.257 1.00 94.56 95 GLU A N 1
ATOM 753 C CA . GLU A 1 95 ? 8.573 -0.019 -9.342 1.00 94.56 95 GLU A CA 1
ATOM 754 C C . GLU A 1 95 ? 8.037 -1.256 -10.068 1.00 94.56 95 GLU A C 1
ATOM 756 O O . GLU A 1 95 ? 6.836 -1.325 -10.330 1.00 94.56 95 GLU A O 1
ATOM 761 N N . LEU A 1 96 ? 8.864 -2.277 -10.317 1.00 96.12 96 LEU A N 1
ATOM 762 C CA . LEU A 1 96 ? 8.397 -3.564 -10.844 1.00 96.12 96 LEU A CA 1
ATOM 763 C C . LEU A 1 96 ? 7.403 -4.228 -9.895 1.00 96.12 96 LEU A C 1
ATOM 765 O O . LEU A 1 96 ? 6.351 -4.704 -10.327 1.00 96.12 96 LEU A O 1
ATOM 769 N N . ALA A 1 97 ? 7.702 -4.230 -8.595 1.00 97.00 97 ALA A N 1
ATOM 770 C CA . ALA A 1 97 ? 6.810 -4.803 -7.599 1.00 97.00 97 ALA A CA 1
ATOM 771 C C . ALA A 1 97 ? 5.442 -4.099 -7.595 1.00 97.00 97 ALA A C 1
ATOM 773 O O . ALA A 1 97 ? 4.398 -4.758 -7.635 1.00 97.00 97 ALA A O 1
ATOM 774 N N . LYS A 1 98 ? 5.433 -2.758 -7.626 1.00 96.12 98 LYS A N 1
ATOM 775 C CA . LYS A 1 98 ? 4.206 -1.953 -7.739 1.00 96.12 98 LYS A CA 1
ATOM 776 C C . LYS A 1 98 ? 3.474 -2.221 -9.049 1.00 96.12 98 LYS A C 1
ATOM 778 O O . LYS A 1 98 ? 2.268 -2.442 -9.016 1.00 96.12 98 LYS A O 1
ATOM 783 N N . ALA A 1 99 ? 4.186 -2.260 -10.172 1.00 96.75 99 ALA A N 1
ATOM 784 C CA . ALA A 1 99 ? 3.616 -2.526 -11.484 1.00 96.75 99 ALA A CA 1
ATOM 785 C C . ALA A 1 99 ? 2.849 -3.854 -11.510 1.00 96.75 99 ALA A C 1
ATOM 787 O O . ALA A 1 99 ? 1.676 -3.885 -11.882 1.00 96.75 99 ALA A O 1
ATOM 788 N N . TYR A 1 100 ? 3.458 -4.941 -11.027 1.00 97.94 100 TYR A N 1
ATOM 789 C CA . TYR A 1 100 ? 2.780 -6.235 -10.923 1.00 97.94 100 TYR A CA 1
ATOM 790 C C . TYR A 1 100 ? 1.649 -6.236 -9.885 1.00 97.94 100 TYR A C 1
ATOM 792 O O . TYR A 1 100 ? 0.642 -6.915 -10.087 1.00 97.94 100 TYR A O 1
ATOM 800 N N . TYR A 1 101 ? 1.771 -5.465 -8.802 1.00 97.25 101 TYR A N 1
ATOM 801 C CA . TYR A 1 101 ? 0.734 -5.342 -7.777 1.00 97.25 101 TYR A CA 1
ATOM 802 C C . TYR A 1 101 ? -0.522 -4.605 -8.267 1.00 97.25 101 TYR A C 1
ATOM 804 O O . TYR A 1 101 ? -1.634 -5.027 -7.960 1.00 97.25 101 TYR A O 1
ATOM 812 N N . SER A 1 102 ? -0.382 -3.509 -9.012 1.00 96.31 102 SER A N 1
ATOM 813 C CA . SER A 1 102 ? -1.526 -2.719 -9.495 1.00 96.31 102 SER A CA 1
ATOM 814 C C . SER A 1 102 ? -1.907 -2.985 -10.948 1.00 96.31 102 SER A C 1
ATOM 816 O O . SER A 1 102 ? -2.934 -2.484 -11.397 1.00 96.31 102 SER A O 1
ATOM 818 N N . GLY A 1 103 ? -1.123 -3.773 -11.685 1.00 96.50 103 GLY A N 1
ATOM 819 C CA . GLY A 1 103 ? -1.333 -3.962 -13.118 1.00 96.50 103 GLY A CA 1
ATOM 820 C C . GLY A 1 103 ? -1.038 -2.694 -13.924 1.00 96.50 103 GLY A C 1
ATOM 821 O O . GLY A 1 103 ? -1.725 -2.412 -14.904 1.00 96.50 103 GLY A O 1
ATOM 822 N N . THR A 1 104 ? -0.081 -1.884 -13.474 1.00 96.31 104 THR A N 1
ATOM 823 C CA . THR A 1 104 ? 0.283 -0.577 -14.053 1.00 96.31 104 THR A CA 1
ATOM 824 C C . THR A 1 104 ? 1.715 -0.604 -14.584 1.00 96.31 104 THR A C 1
ATOM 826 O O . THR A 1 104 ? 2.452 -1.553 -14.337 1.00 96.31 104 THR A O 1
ATOM 829 N N . CYS A 1 105 ? 2.129 0.434 -15.308 1.00 94.62 105 CYS A N 1
ATOM 830 C CA . CYS A 1 105 ? 3.509 0.605 -15.779 1.00 94.62 105 CYS A CA 1
ATOM 831 C C . CYS A 1 105 ? 3.966 2.024 -15.413 1.00 94.62 105 CYS A C 1
ATOM 833 O O . CYS A 1 105 ? 3.373 2.983 -15.905 1.00 94.62 105 CYS A O 1
ATOM 835 N N . LEU A 1 106 ? 4.925 2.162 -14.489 1.00 89.44 106 LEU A N 1
ATOM 836 C CA . LEU A 1 106 ? 5.452 3.454 -14.004 1.00 89.44 106 LEU A CA 1
ATOM 837 C C . LEU A 1 106 ? 4.369 4.480 -13.601 1.00 89.44 106 LEU A C 1
ATOM 839 O O . LEU A 1 106 ? 4.388 5.637 -14.001 1.00 89.44 106 LEU A O 1
ATOM 843 N N . GLY A 1 107 ? 3.375 4.045 -12.819 1.00 80.88 107 GLY A N 1
ATOM 844 C CA . GLY A 1 107 ? 2.328 4.937 -12.293 1.00 80.88 107 GLY A CA 1
ATOM 845 C C . GLY A 1 107 ? 1.211 5.311 -13.277 1.00 80.88 107 GLY A C 1
ATOM 846 O O . GLY A 1 107 ? 0.311 6.066 -12.909 1.00 80.88 107 GLY A O 1
ATOM 847 N N . SER A 1 108 ? 1.214 4.759 -14.494 1.00 80.75 108 SER A N 1
ATOM 848 C CA . SER A 1 108 ? 0.085 4.864 -15.429 1.00 80.75 108 SER A CA 1
ATOM 849 C C . SER A 1 108 ? -1.202 4.226 -14.877 1.00 80.75 108 SER A C 1
ATOM 851 O O . SER A 1 108 ? -1.194 3.498 -13.879 1.00 80.75 108 SER A O 1
ATOM 853 N N . LYS A 1 109 ? -2.337 4.485 -15.546 1.00 89.06 109 LYS A N 1
ATOM 854 C CA . LYS A 1 109 ? -3.595 3.752 -15.311 1.00 89.06 109 LYS A CA 1
ATOM 855 C C . LYS A 1 109 ? -3.366 2.240 -15.418 1.00 89.06 109 LYS A C 1
ATOM 857 O O . LYS A 1 109 ? -2.390 1.798 -16.011 1.00 89.06 109 LYS A O 1
ATOM 862 N N . GLN A 1 110 ? -4.281 1.433 -14.891 1.00 92.69 110 GLN A N 1
ATOM 863 C CA . GLN A 1 110 ? -4.181 -0.018 -15.038 1.00 92.69 110 GLN A CA 1
ATOM 864 C C . GLN A 1 110 ? -4.119 -0.407 -16.530 1.00 92.69 110 GLN A C 1
ATOM 866 O O . GLN A 1 110 ? -5.045 -0.123 -17.289 1.00 92.69 110 GLN A O 1
ATOM 871 N N . LEU A 1 111 ? -3.008 -1.027 -16.935 1.00 92.00 111 LEU A N 1
ATOM 872 C CA . LEU A 1 111 ? -2.724 -1.474 -18.303 1.00 92.00 111 LEU A CA 1
ATOM 873 C C . LEU A 1 111 ? -2.884 -2.990 -18.457 1.00 92.00 111 LEU A C 1
ATOM 875 O O . LEU A 1 111 ? -3.122 -3.476 -19.559 1.00 92.00 111 LEU A O 1
ATOM 879 N N . PHE A 1 112 ? -2.763 -3.747 -17.364 1.00 94.75 112 PHE A N 1
ATOM 880 C CA . PHE A 1 112 ? -2.898 -5.201 -17.369 1.00 94.75 112 PHE A CA 1
ATOM 881 C C . PHE A 1 112 ? -3.529 -5.726 -16.075 1.00 94.75 112 PHE A C 1
ATOM 883 O O . PHE A 1 112 ? -3.766 -4.998 -15.110 1.00 94.75 112 PHE A O 1
ATOM 890 N N . THR A 1 113 ? -3.867 -7.015 -16.060 1.00 96.38 113 THR A N 1
ATOM 891 C CA . THR A 1 113 ? -4.370 -7.671 -14.845 1.00 96.38 113 THR A CA 1
ATOM 892 C C . THR A 1 113 ? -3.218 -7.832 -13.849 1.00 96.38 113 THR A C 1
ATOM 894 O O . THR A 1 113 ? -2.183 -8.364 -14.253 1.00 96.38 113 THR A O 1
ATOM 897 N N . PRO A 1 114 ? -3.364 -7.417 -12.576 1.00 97.38 114 PRO A N 1
ATOM 898 C CA . PRO A 1 114 ? -2.345 -7.629 -11.558 1.00 97.38 114 PRO A CA 1
ATOM 899 C C . PRO A 1 114 ? -1.847 -9.075 -11.509 1.00 97.38 114 PRO A C 1
ATOM 901 O O . PRO A 1 114 ? -2.591 -10.018 -11.777 1.00 97.38 114 PRO A O 1
ATOM 904 N N . ASN A 1 115 ? -0.585 -9.247 -11.132 1.00 97.88 115 ASN A N 1
ATOM 905 C CA . ASN A 1 115 ? 0.044 -10.546 -10.941 1.00 97.88 115 ASN A CA 1
ATOM 906 C C . ASN A 1 115 ? 0.677 -10.587 -9.551 1.00 97.88 115 ASN A C 1
ATOM 908 O O . ASN A 1 115 ? 1.813 -10.157 -9.351 1.00 97.88 115 ASN A O 1
ATOM 912 N N . TYR A 1 116 ? -0.074 -11.101 -8.579 1.00 98.19 116 TYR A N 1
ATOM 913 C CA . TYR A 1 116 ? 0.352 -11.098 -7.182 1.00 98.19 116 TYR A CA 1
ATOM 914 C C . TYR A 1 116 ? 1.517 -12.047 -6.904 1.00 98.19 116 TYR A C 1
ATOM 916 O O . TYR A 1 116 ? 2.323 -11.752 -6.029 1.00 98.19 116 TYR A O 1
ATOM 924 N N . VAL A 1 117 ? 1.668 -13.126 -7.677 1.00 98.31 117 VAL A N 1
ATOM 925 C CA . VAL A 1 117 ? 2.819 -14.035 -7.546 1.00 98.31 117 VAL A CA 1
ATOM 926 C C . VAL A 1 117 ? 4.115 -13.303 -7.898 1.00 98.31 117 VAL A C 1
ATOM 928 O O . VAL A 1 117 ? 5.039 -13.281 -7.088 1.00 98.31 117 VAL A O 1
ATOM 931 N N . LYS A 1 118 ? 4.157 -12.622 -9.053 1.00 97.81 118 LYS A N 1
ATOM 932 C CA . LYS A 1 118 ? 5.318 -11.799 -9.426 1.00 97.81 118 LYS A CA 1
ATOM 933 C C . LYS A 1 118 ? 5.507 -10.606 -8.489 1.00 97.81 118 LYS A C 1
ATOM 935 O O . LYS A 1 118 ? 6.636 -10.277 -8.152 1.00 97.81 118 LYS A O 1
ATOM 940 N N . ALA A 1 119 ? 4.429 -9.959 -8.047 1.00 98.12 119 ALA A N 1
ATOM 941 C CA . ALA A 1 119 ? 4.541 -8.842 -7.111 1.00 98.12 119 ALA A CA 1
ATOM 942 C C . ALA A 1 119 ? 5.195 -9.266 -5.784 1.00 98.12 119 ALA A C 1
ATOM 944 O O . ALA A 1 119 ? 6.044 -8.536 -5.284 1.00 98.12 119 ALA A O 1
ATOM 945 N N . ILE A 1 120 ? 4.843 -10.439 -5.236 1.00 98.12 120 ILE A N 1
ATOM 946 C CA . ILE A 1 120 ? 5.499 -10.991 -4.037 1.00 98.12 120 ILE A CA 1
ATOM 947 C C . ILE A 1 120 ? 6.992 -11.184 -4.293 1.00 98.12 120 ILE A C 1
ATOM 949 O O . ILE A 1 120 ? 7.787 -10.679 -3.510 1.00 98.12 120 ILE A O 1
ATOM 953 N N . GLU A 1 121 ? 7.366 -11.843 -5.394 1.00 97.88 121 GLU A N 1
ATOM 954 C CA . GLU A 1 121 ? 8.773 -12.078 -5.746 1.00 97.88 121 GLU A CA 1
ATOM 955 C C . GLU A 1 121 ? 9.582 -10.770 -5.765 1.00 97.88 121 GLU A C 1
ATOM 957 O O . GLU A 1 121 ? 10.664 -10.681 -5.184 1.00 97.88 121 GLU A O 1
ATOM 962 N N . TRP A 1 122 ? 9.045 -9.722 -6.392 1.00 97.50 122 TRP A N 1
ATOM 963 C CA . TRP A 1 122 ? 9.721 -8.428 -6.463 1.00 97.50 122 TRP A CA 1
ATOM 964 C C . TRP A 1 122 ? 9.703 -7.667 -5.131 1.00 97.50 122 TRP A C 1
ATOM 966 O O . TRP A 1 122 ? 10.713 -7.067 -4.773 1.00 97.50 122 TRP A O 1
ATOM 976 N N . PHE A 1 123 ? 8.621 -7.727 -4.346 1.00 96.88 123 PHE A N 1
ATOM 977 C CA . PHE A 1 123 ? 8.600 -7.128 -3.006 1.00 96.88 123 PHE A CA 1
ATOM 978 C C . PHE A 1 123 ? 9.531 -7.839 -2.018 1.00 96.88 123 PHE A C 1
ATOM 980 O O . PHE A 1 123 ? 10.018 -7.194 -1.092 1.00 96.88 123 PHE A O 1
ATOM 987 N N . GLU A 1 124 ? 9.799 -9.136 -2.190 1.00 96.25 124 GLU A N 1
ATOM 988 C CA . GLU A 1 124 ? 10.800 -9.857 -1.393 1.00 96.25 124 GLU A CA 1
ATOM 989 C C . GLU A 1 124 ? 12.204 -9.305 -1.658 1.00 96.25 124 GLU A C 1
ATOM 991 O O . GLU A 1 124 ? 12.956 -9.081 -0.710 1.00 96.25 124 GLU A O 1
ATOM 996 N N . ARG A 1 125 ? 12.521 -8.994 -2.923 1.00 94.69 125 ARG A N 1
ATOM 997 C CA . ARG A 1 125 ? 13.782 -8.341 -3.315 1.00 94.69 125 ARG A CA 1
ATOM 998 C C . ARG A 1 125 ? 13.866 -6.889 -2.830 1.00 94.69 125 ARG A C 1
ATOM 1000 O O . ARG A 1 125 ? 14.929 -6.458 -2.401 1.00 94.69 125 ARG A O 1
ATOM 1007 N N . ASP A 1 126 ? 12.747 -6.162 -2.861 1.00 92.19 126 ASP A N 1
ATOM 1008 C CA . ASP A 1 126 ? 12.621 -4.783 -2.350 1.00 92.19 126 ASP A CA 1
ATOM 1009 C C . ASP A 1 126 ? 12.664 -4.706 -0.809 1.00 92.19 126 ASP A C 1
ATOM 1011 O O . ASP A 1 126 ? 12.857 -3.642 -0.229 1.00 92.19 126 ASP A O 1
ATOM 1015 N N . GLY A 1 127 ? 12.438 -5.827 -0.114 1.00 92.19 127 GLY A N 1
ATOM 1016 C CA . GLY A 1 127 ? 12.295 -5.863 1.345 1.00 92.19 127 GLY A CA 1
ATOM 1017 C C . GLY A 1 127 ? 10.946 -5.337 1.862 1.00 92.19 127 GLY A C 1
ATOM 1018 O O . GLY A 1 127 ? 10.787 -5.089 3.060 1.00 92.19 127 GLY A O 1
ATOM 1019 N N . ASN A 1 128 ? 9.935 -5.195 1.001 1.00 93.56 128 ASN A N 1
ATOM 1020 C CA . ASN A 1 128 ? 8.641 -4.600 1.340 1.00 93.56 128 ASN A CA 1
ATOM 1021 C C . ASN A 1 128 ? 7.636 -5.623 1.890 1.00 93.56 128 ASN A C 1
ATOM 1023 O O . ASN A 1 128 ? 6.600 -5.938 1.293 1.00 93.56 128 ASN A O 1
ATOM 1027 N N . LYS A 1 129 ? 7.932 -6.132 3.087 1.00 95.44 129 LYS A N 1
ATOM 1028 C CA . LYS A 1 129 ? 7.102 -7.130 3.779 1.00 95.44 129 LYS A CA 1
ATOM 1029 C C . LYS A 1 129 ? 5.643 -6.695 3.970 1.00 95.44 129 LYS A C 1
ATOM 1031 O O . LYS A 1 129 ? 4.752 -7.541 3.938 1.00 95.44 129 LYS A O 1
ATOM 1036 N N . PHE A 1 130 ? 5.375 -5.398 4.155 1.00 94.94 130 PHE A N 1
ATOM 1037 C CA . PHE A 1 130 ? 4.006 -4.913 4.356 1.00 94.94 130 PHE A CA 1
ATOM 1038 C C . PHE A 1 130 ? 3.135 -5.177 3.121 1.00 94.94 130 PHE A C 1
ATOM 1040 O O . PHE A 1 130 ? 2.010 -5.659 3.244 1.00 94.94 130 PHE A O 1
ATOM 1047 N N . ARG A 1 131 ? 3.660 -4.928 1.914 1.00 95.88 131 ARG A N 1
ATOM 1048 C CA . ARG A 1 131 ? 2.932 -5.202 0.666 1.00 95.88 131 ARG A CA 1
ATOM 1049 C C . ARG A 1 131 ? 2.711 -6.692 0.431 1.00 95.88 131 ARG A C 1
ATOM 1051 O O . ARG A 1 131 ? 1.635 -7.072 -0.025 1.00 95.88 131 ARG A O 1
ATOM 1058 N N . ILE A 1 132 ? 3.671 -7.532 0.811 1.00 97.81 132 ILE A N 1
ATOM 1059 C CA . ILE A 1 132 ? 3.509 -8.993 0.788 1.00 97.81 132 ILE A CA 1
ATOM 1060 C C . ILE A 1 132 ? 2.350 -9.412 1.704 1.00 97.81 132 ILE A C 1
ATOM 1062 O O . ILE A 1 132 ? 1.486 -10.190 1.300 1.00 97.81 132 ILE A O 1
ATOM 1066 N N . ALA A 1 133 ? 2.287 -8.867 2.921 1.00 97.56 133 ALA A N 1
ATOM 1067 C CA . ALA A 1 133 ? 1.193 -9.136 3.848 1.00 97.56 133 ALA A CA 1
ATOM 1068 C C . ALA A 1 133 ? -0.165 -8.655 3.310 1.00 97.56 133 ALA A C 1
ATOM 1070 O O . ALA A 1 133 ? -1.145 -9.387 3.424 1.00 97.56 133 ALA A O 1
ATOM 1071 N N . GLU A 1 134 ? -0.227 -7.491 2.651 1.00 97.12 134 GLU A N 1
ATOM 1072 C CA . GLU A 1 134 ? -1.450 -6.999 1.996 1.00 97.12 134 GLU A CA 1
ATOM 1073 C C . GLU A 1 134 ? -1.941 -7.946 0.893 1.00 97.12 134 GLU A C 1
ATOM 1075 O O . GLU A 1 134 ? -3.148 -8.168 0.765 1.00 97.12 134 GLU A O 1
ATOM 1080 N N . ILE A 1 135 ? -1.025 -8.535 0.119 1.00 98.25 135 ILE A N 1
ATOM 1081 C CA . ILE A 1 135 ? -1.365 -9.531 -0.901 1.00 98.25 135 ILE A CA 1
ATOM 1082 C C . ILE A 1 135 ? -1.992 -10.773 -0.252 1.00 98.25 135 ILE A C 1
ATOM 1084 O O . ILE A 1 135 ? -3.061 -11.204 -0.681 1.00 98.25 135 ILE A O 1
ATOM 1088 N N . TYR A 1 136 ? -1.396 -11.321 0.813 1.00 98.50 136 TYR A N 1
ATOM 1089 C CA . TYR A 1 136 ? -1.975 -12.472 1.523 1.00 98.50 136 TYR A CA 1
ATOM 1090 C C . TYR A 1 136 ? -3.284 -12.131 2.245 1.00 98.50 136 TYR A C 1
ATOM 1092 O O . TYR A 1 136 ? -4.191 -12.961 2.299 1.00 98.50 136 TYR A O 1
ATOM 1100 N N . TRP A 1 137 ? -3.414 -10.907 2.756 1.00 97.56 137 TRP A N 1
ATOM 1101 C CA . TRP A 1 137 ? -4.626 -10.425 3.414 1.00 97.56 137 TRP A CA 1
ATOM 1102 C C . TRP A 1 137 ? -5.819 -10.382 2.461 1.00 97.56 137 TRP A C 1
ATOM 1104 O O . TRP A 1 137 ? -6.930 -10.742 2.848 1.00 97.56 137 TRP A O 1
ATOM 1114 N N . ARG A 1 138 ? -5.607 -9.934 1.218 1.00 96.44 138 ARG A N 1
ATOM 1115 C CA . ARG A 1 138 ? -6.669 -9.786 0.210 1.00 96.44 138 ARG A CA 1
ATOM 1116 C C . ARG A 1 138 ? -6.883 -11.063 -0.605 1.00 96.44 138 ARG A C 1
ATOM 1118 O O . ARG A 1 138 ? -8.022 -11.399 -0.914 1.00 96.44 138 ARG A O 1
ATOM 1125 N N . GLY A 1 139 ? -5.808 -11.779 -0.933 1.00 96.94 139 GLY A N 1
ATOM 1126 C CA . GLY A 1 139 ? -5.819 -12.816 -1.965 1.00 96.94 139 GLY A CA 1
ATOM 1127 C C . GLY A 1 139 ? -6.144 -12.256 -3.358 1.00 96.94 139 GLY A C 1
ATOM 1128 O O . GLY A 1 139 ? -6.177 -11.046 -3.570 1.00 96.94 139 GLY A O 1
ATOM 1129 N N . GLY A 1 140 ? -6.401 -13.147 -4.315 1.00 96.69 140 GLY A N 1
ATOM 1130 C CA . GLY A 1 140 ? -6.690 -12.811 -5.711 1.00 96.69 140 GLY A CA 1
ATOM 1131 C C . GLY A 1 140 ? -5.467 -12.916 -6.625 1.00 96.69 140 GLY A C 1
ATOM 1132 O O . GLY A 1 140 ? -4.349 -13.157 -6.175 1.00 96.69 140 GLY A O 1
ATOM 1133 N N . TYR A 1 141 ? -5.696 -12.782 -7.935 1.00 96.81 141 TYR A N 1
ATOM 1134 C CA . TYR A 1 141 ? -4.645 -12.722 -8.966 1.00 96.81 141 TYR A CA 1
ATOM 1135 C C . TYR A 1 141 ? -3.569 -13.821 -8.863 1.00 96.81 141 TYR A C 1
ATOM 1137 O O . TYR A 1 141 ? -2.371 -13.561 -8.987 1.00 96.81 141 TYR A O 1
ATOM 1145 N N . GLY A 1 142 ? -4.008 -15.058 -8.609 1.00 96.62 142 GLY A N 1
ATOM 1146 C CA . GLY A 1 142 ? -3.138 -16.231 -8.472 1.00 96.62 142 GLY A CA 1
ATOM 1147 C C . GLY A 1 142 ? -2.650 -16.522 -7.048 1.00 96.62 142 GLY A C 1
ATOM 1148 O O . GLY A 1 142 ? -2.003 -17.542 -6.840 1.00 96.62 142 GLY A O 1
ATOM 1149 N N . VAL A 1 143 ? -2.986 -15.691 -6.057 1.00 98.19 143 VAL A N 1
ATOM 1150 C CA . VAL A 1 143 ? -2.641 -15.912 -4.645 1.00 98.19 143 VAL A CA 1
ATOM 1151 C C . VAL A 1 143 ? -3.905 -16.180 -3.830 1.00 98.19 143 VAL A C 1
ATOM 1153 O O . VAL A 1 143 ? -4.868 -15.416 -3.863 1.00 98.19 143 VAL A O 1
ATOM 1156 N N . LYS A 1 144 ? -3.924 -17.282 -3.077 1.00 98.12 144 LYS A N 1
ATOM 1157 C CA . LYS A 1 144 ? -5.021 -17.581 -2.147 1.00 98.12 144 LYS A CA 1
ATOM 1158 C C . LYS A 1 144 ? -4.945 -16.639 -0.943 1.00 98.12 144 LYS A C 1
ATOM 1160 O O . LYS A 1 144 ? -3.858 -16.396 -0.425 1.00 98.12 144 LYS A O 1
ATOM 1165 N N . GLN A 1 145 ? -6.096 -16.152 -0.479 1.00 97.94 145 GLN A N 1
ATOM 1166 C CA . GLN A 1 145 ? -6.168 -15.396 0.770 1.00 97.94 145 GLN A CA 1
ATOM 1167 C C . GLN A 1 145 ? -5.657 -16.259 1.935 1.00 97.94 145 GLN A C 1
ATOM 1169 O O . GLN A 1 145 ? -6.152 -17.366 2.162 1.00 97.94 145 GLN A O 1
ATOM 1174 N N . ASP A 1 146 ? -4.680 -15.736 2.670 1.00 98.06 146 ASP A N 1
ATOM 1175 C CA . ASP A 1 146 ? -4.064 -16.374 3.830 1.00 98.06 146 ASP A CA 1
ATOM 1176 C C . ASP A 1 146 ? -3.850 -15.335 4.936 1.00 98.06 146 ASP A C 1
ATOM 1178 O O . ASP A 1 146 ? -2.781 -14.742 5.105 1.00 98.06 146 ASP A O 1
ATOM 1182 N N . GLY A 1 147 ? -4.910 -15.104 5.709 1.00 97.50 147 GLY A N 1
ATOM 1183 C CA . GLY A 1 147 ? -4.867 -14.143 6.803 1.00 97.50 147 GLY A CA 1
ATOM 1184 C C . GLY A 1 147 ? -3.897 -14.522 7.916 1.00 97.50 147 GLY A C 1
ATOM 1185 O O . GLY A 1 147 ? -3.334 -13.631 8.539 1.00 97.50 147 GLY A O 1
ATOM 1186 N N . ARG A 1 148 ? -3.630 -15.817 8.145 1.00 97.31 148 ARG A N 1
ATOM 1187 C CA . ARG A 1 148 ? -2.650 -16.239 9.161 1.00 97.31 148 ARG A CA 1
ATOM 1188 C C . ARG A 1 148 ? -1.244 -15.820 8.752 1.00 97.31 148 ARG A C 1
ATOM 1190 O O . ARG A 1 148 ? -0.515 -15.262 9.572 1.00 97.31 148 ARG A O 1
ATOM 1197 N N . LYS A 1 149 ? -0.886 -16.025 7.481 1.00 97.81 149 LYS A N 1
ATOM 1198 C CA . LYS A 1 149 ? 0.394 -15.561 6.937 1.00 97.81 149 LYS A CA 1
ATOM 1199 C C . LYS A 1 149 ? 0.503 -14.037 6.971 1.00 97.81 149 LYS A C 1
ATOM 1201 O O . LYS A 1 149 ? 1.520 -13.520 7.429 1.00 97.81 149 LYS A O 1
ATOM 1206 N N . ALA A 1 150 ? -0.549 -13.318 6.573 1.00 97.75 150 ALA A N 1
ATOM 1207 C CA . ALA A 1 150 ? -0.580 -11.856 6.654 1.00 97.75 150 ALA A CA 1
ATOM 1208 C C . ALA A 1 150 ? -0.389 -11.350 8.096 1.00 97.75 150 ALA A C 1
ATOM 1210 O O . ALA A 1 150 ? 0.457 -10.494 8.339 1.00 97.75 150 ALA A O 1
ATOM 1211 N N . ILE A 1 151 ? -1.1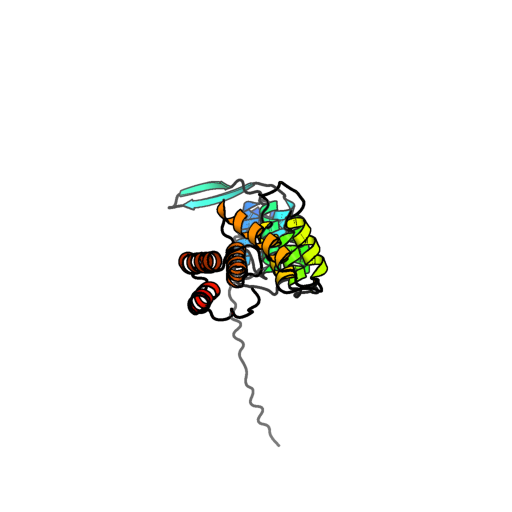12 -11.926 9.063 1.00 97.31 151 ILE A N 1
ATOM 1212 C CA . ILE A 1 151 ? -1.019 -11.578 10.488 1.00 97.31 151 ILE A CA 1
ATOM 1213 C C . ILE A 1 151 ? 0.374 -11.851 11.047 1.00 97.31 151 ILE A C 1
ATOM 1215 O O . ILE A 1 151 ? 0.901 -11.018 11.777 1.00 97.31 151 ILE A O 1
ATOM 1219 N N . SER A 1 152 ? 0.997 -12.978 10.696 1.00 96.44 152 SER A N 1
ATOM 1220 C CA . SER A 1 152 ? 2.367 -13.274 11.125 1.00 96.44 152 SER A CA 1
ATOM 1221 C C . SER A 1 152 ? 3.347 -12.188 10.668 1.00 96.44 152 SER A C 1
ATOM 1223 O O . SER A 1 152 ? 4.151 -11.711 11.470 1.00 96.44 152 SER A O 1
ATOM 1225 N N . ILE A 1 153 ? 3.231 -11.737 9.415 1.00 96.44 153 ILE A N 1
ATOM 1226 C CA . ILE A 1 153 ? 4.072 -10.666 8.872 1.00 96.44 153 ILE A CA 1
ATOM 1227 C C . ILE A 1 153 ? 3.744 -9.317 9.530 1.00 96.44 153 ILE A C 1
ATOM 1229 O O . ILE A 1 153 ? 4.660 -8.593 9.919 1.00 96.44 153 ILE A O 1
ATOM 1233 N N . TYR A 1 154 ? 2.462 -8.973 9.701 1.00 96.19 154 TYR A N 1
ATOM 1234 C CA . TYR A 1 154 ? 2.069 -7.738 10.386 1.00 96.19 154 TYR A CA 1
ATOM 1235 C C . TYR A 1 154 ? 2.532 -7.706 11.836 1.00 96.19 154 TYR A C 1
ATOM 1237 O O . TYR A 1 154 ? 2.974 -6.661 12.302 1.00 96.19 154 TYR A O 1
ATOM 1245 N N . MET A 1 155 ? 2.488 -8.832 12.544 1.00 95.06 155 MET A N 1
ATOM 1246 C CA . MET A 1 155 ? 2.995 -8.915 13.907 1.00 95.06 155 MET A CA 1
ATOM 1247 C C . MET A 1 155 ? 4.505 -8.648 13.949 1.00 95.06 155 MET A C 1
ATOM 1249 O O . MET A 1 155 ? 4.939 -7.824 14.754 1.00 95.06 155 MET A O 1
ATOM 1253 N N . ASP A 1 156 ? 5.292 -9.261 13.053 1.00 93.00 156 ASP A N 1
ATOM 1254 C CA . ASP A 1 156 ? 6.740 -9.001 12.949 1.00 93.00 156 ASP A CA 1
ATOM 1255 C C . ASP A 1 156 ? 7.034 -7.519 12.659 1.00 93.00 156 ASP A C 1
ATOM 1257 O O . ASP A 1 156 ? 7.854 -6.906 13.347 1.00 93.00 156 ASP A O 1
ATOM 1261 N N . LEU A 1 157 ? 6.309 -6.930 11.699 1.00 92.25 157 LEU A N 1
ATOM 1262 C CA . LEU A 1 157 ? 6.439 -5.524 11.304 1.00 92.25 157 LEU A CA 1
ATOM 1263 C C . LEU A 1 157 ? 5.919 -4.535 12.344 1.00 92.25 157 LEU A C 1
ATOM 1265 O O . LEU A 1 157 ? 6.393 -3.412 12.411 1.00 92.25 157 LEU A O 1
ATOM 1269 N N . SER A 1 158 ? 4.936 -4.903 13.158 1.00 91.75 158 SER A N 1
ATOM 1270 C CA . SER A 1 158 ? 4.369 -3.981 14.146 1.00 91.75 158 SER A CA 1
ATOM 1271 C C . SER A 1 158 ? 5.395 -3.567 15.207 1.00 91.75 158 SER A C 1
ATOM 1273 O O . SER A 1 158 ? 5.255 -2.512 15.834 1.00 91.75 158 SER A O 1
ATOM 1275 N N . GLY A 1 159 ? 6.415 -4.407 15.433 1.00 88.00 159 GLY A N 1
ATOM 1276 C CA . GLY A 1 159 ? 7.426 -4.208 16.465 1.00 88.00 159 GLY A CA 1
ATOM 1277 C C . GLY A 1 159 ? 6.854 -4.169 17.884 1.00 88.00 159 GLY A C 1
ATOM 1278 O O . GLY A 1 159 ? 7.551 -3.707 18.784 1.00 88.00 159 GLY A O 1
ATOM 1279 N N . PHE A 1 160 ? 5.617 -4.643 18.096 1.00 77.69 160 PHE A N 1
ATOM 1280 C CA . PHE A 1 160 ? 4.863 -4.478 19.347 1.00 77.69 160 PHE A CA 1
ATOM 1281 C C . PHE A 1 160 ? 5.617 -4.998 20.586 1.00 77.69 160 PHE A C 1
ATOM 1283 O O . PHE A 1 160 ? 5.506 -4.420 21.659 1.00 77.69 160 PHE A O 1
ATOM 1290 N N . ASN A 1 161 ? 6.492 -5.999 20.414 1.00 71.62 161 ASN A N 1
ATOM 1291 C CA . ASN A 1 161 ? 7.314 -6.572 21.490 1.00 71.62 161 ASN A CA 1
ATOM 1292 C C . ASN A 1 161 ? 8.799 -6.155 21.461 1.00 71.62 161 ASN A C 1
ATOM 1294 O O . ASN A 1 161 ? 9.578 -6.626 22.283 1.00 71.62 161 ASN A O 1
ATOM 1298 N N . LYS A 1 162 ? 9.235 -5.327 20.501 1.00 71.25 162 LYS A N 1
ATOM 1299 C CA . LYS A 1 162 ? 10.669 -5.082 20.226 1.00 71.25 162 LYS A CA 1
ATOM 1300 C C . LYS A 1 162 ? 11.209 -3.753 20.780 1.00 71.25 162 LYS A C 1
ATOM 1302 O O . LYS A 1 162 ? 12.311 -3.355 20.423 1.00 71.25 162 LYS A O 1
ATOM 1307 N N . GLY A 1 163 ? 10.462 -3.061 21.642 1.00 58.34 163 GLY A N 1
ATOM 1308 C CA . GLY A 1 163 ? 10.977 -2.030 22.559 1.00 58.34 163 GLY A CA 1
ATOM 1309 C C . GLY A 1 163 ? 11.684 -0.783 21.994 1.00 58.34 163 GLY A C 1
ATOM 1310 O O . GLY A 1 163 ? 12.064 0.060 22.799 1.00 58.34 163 GLY A O 1
ATOM 1311 N N . GLY A 1 164 ? 11.882 -0.596 20.678 1.00 52.91 164 GLY A N 1
ATOM 1312 C CA . GLY A 1 164 ? 12.710 0.549 20.257 1.00 52.91 164 GLY A CA 1
ATOM 1313 C C . GLY A 1 164 ? 12.879 0.913 18.781 1.00 52.91 164 GLY A C 1
ATOM 1314 O O . GLY A 1 164 ? 13.491 1.943 18.519 1.00 52.91 164 GLY A O 1
ATOM 1315 N N . GLN A 1 165 ? 12.356 0.179 17.796 1.00 54.06 165 GLN A N 1
ATOM 1316 C CA . GLN A 1 165 ? 12.532 0.582 16.387 1.00 54.06 165 GLN A CA 1
ATOM 1317 C C . GLN A 1 165 ? 11.281 1.283 15.839 1.00 54.06 165 GLN A C 1
ATOM 1319 O O . GLN A 1 165 ? 10.380 0.654 15.290 1.00 54.06 165 GLN A O 1
ATOM 1324 N N . ARG A 1 166 ? 11.223 2.612 16.016 1.00 56.84 166 ARG A N 1
ATOM 1325 C CA . ARG A 1 166 ? 10.108 3.479 15.572 1.00 56.84 166 ARG A CA 1
ATOM 1326 C C . ARG A 1 166 ? 10.102 3.818 14.074 1.00 56.84 166 ARG A C 1
ATOM 1328 O O . ARG A 1 166 ? 9.117 4.365 13.605 1.00 56.84 166 ARG A O 1
ATOM 1335 N N . TRP A 1 167 ? 11.158 3.510 13.318 1.00 58.66 167 TRP A N 1
ATOM 1336 C CA . TRP A 1 167 ? 11.427 4.233 12.062 1.00 58.66 167 TRP A CA 1
ATOM 1337 C C . TRP A 1 167 ? 11.504 3.388 10.783 1.00 58.66 167 TRP A C 1
ATOM 1339 O O . TRP A 1 167 ? 12.201 3.771 9.851 1.00 58.66 167 TRP A O 1
ATOM 1349 N N . TYR A 1 168 ? 10.778 2.271 10.692 1.00 64.25 168 TYR A N 1
ATOM 1350 C CA . TYR A 1 168 ? 10.640 1.551 9.419 1.00 64.25 168 TYR A CA 1
ATOM 1351 C C . TYR A 1 168 ? 9.281 1.819 8.773 1.00 64.25 168 TYR A C 1
ATOM 1353 O O . TYR A 1 168 ? 8.231 1.781 9.425 1.00 64.25 168 TYR A O 1
ATOM 1361 N N . MET A 1 169 ? 9.301 2.072 7.462 1.00 67.44 169 MET A N 1
ATOM 1362 C CA . MET A 1 169 ? 8.086 2.203 6.660 1.00 67.44 169 MET A CA 1
ATOM 1363 C C . MET A 1 169 ? 7.216 0.949 6.825 1.00 67.44 169 MET A C 1
ATOM 1365 O O . MET A 1 169 ? 7.688 -0.175 6.679 1.00 67.44 169 MET A O 1
ATOM 1369 N N . GLY A 1 170 ? 5.934 1.148 7.140 1.00 81.50 170 GLY A N 1
ATOM 1370 C CA . GLY A 1 170 ? 4.961 0.065 7.304 1.00 81.50 170 GLY A CA 1
ATOM 1371 C C . GLY A 1 170 ? 4.707 -0.393 8.744 1.00 81.50 170 GLY A C 1
ATOM 1372 O O . GLY A 1 170 ? 3.766 -1.154 8.946 1.00 81.50 170 GLY A O 1
ATOM 1373 N N . HIS A 1 171 ? 5.448 0.086 9.753 1.00 88.69 171 HIS A N 1
ATOM 1374 C CA . HIS A 1 171 ? 5.166 -0.247 11.162 1.00 88.69 171 HIS A CA 1
ATOM 1375 C C . HIS A 1 171 ? 3.765 0.213 11.599 1.00 88.69 171 HIS A C 1
ATOM 1377 O O . HIS A 1 171 ? 2.984 -0.580 12.127 1.00 88.69 171 HIS A O 1
ATOM 1383 N N . ASN A 1 172 ? 3.417 1.476 11.334 1.00 89.69 172 ASN A N 1
ATOM 1384 C CA . ASN A 1 172 ? 2.117 2.046 11.716 1.00 89.69 172 ASN A CA 1
ATOM 1385 C C . ASN A 1 172 ? 0.972 1.357 10.985 1.00 89.69 172 ASN A C 1
ATOM 1387 O O . ASN A 1 172 ? -0.039 1.014 11.591 1.00 89.69 172 ASN A O 1
ATOM 1391 N N . ASP A 1 173 ? 1.167 1.099 9.695 1.00 92.12 173 ASP A N 1
ATOM 1392 C CA . ASP A 1 173 ? 0.187 0.414 8.869 1.00 92.12 173 ASP A CA 1
ATOM 1393 C C . ASP A 1 173 ? -0.012 -1.036 9.349 1.00 92.12 173 ASP A C 1
ATOM 1395 O O . ASP A 1 173 ? -1.143 -1.507 9.444 1.00 92.12 173 ASP A O 1
ATOM 1399 N N . ALA A 1 174 ? 1.062 -1.735 9.735 1.00 94.38 174 ALA A N 1
ATOM 1400 C CA . ALA A 1 174 ? 0.982 -3.075 10.313 1.00 94.38 174 ALA A CA 1
ATOM 1401 C C . ALA A 1 174 ? 0.263 -3.073 11.670 1.00 94.38 174 ALA A C 1
ATOM 1403 O O . ALA A 1 174 ? -0.598 -3.919 11.905 1.00 94.38 174 ALA A O 1
ATOM 1404 N N . ARG A 1 175 ? 0.548 -2.104 12.549 1.00 94.56 175 ARG A N 1
ATOM 1405 C CA . ARG A 1 175 ? -0.177 -1.940 13.822 1.00 94.56 175 ARG A CA 1
ATOM 1406 C C . ARG A 1 175 ? -1.651 -1.646 13.597 1.00 94.56 175 ARG A C 1
ATOM 1408 O O . ARG A 1 175 ? -2.489 -2.237 14.266 1.00 94.56 175 ARG A O 1
ATOM 1415 N N . TYR A 1 176 ? -1.977 -0.799 12.627 1.00 95.50 176 TYR A N 1
ATOM 1416 C CA . TYR A 1 176 ? -3.357 -0.556 12.234 1.00 95.50 176 TYR A CA 1
ATOM 1417 C C . TYR A 1 176 ? -4.044 -1.850 11.775 1.00 95.50 176 TYR A C 1
ATOM 1419 O O . TYR A 1 176 ? -5.115 -2.180 12.283 1.00 95.50 176 TYR A O 1
ATOM 1427 N N . ARG A 1 177 ? -3.408 -2.645 10.903 1.00 96.44 177 ARG A N 1
ATOM 1428 C CA . ARG A 1 177 ? -3.934 -3.960 10.499 1.00 96.44 177 ARG A CA 1
ATOM 1429 C C . ARG A 1 177 ? -4.133 -4.894 11.690 1.00 96.44 177 ARG A C 1
ATOM 1431 O O . ARG A 1 177 ? -5.179 -5.531 11.787 1.00 96.44 177 ARG A O 1
ATOM 1438 N N . MET A 1 178 ? -3.192 -4.932 12.630 1.00 97.38 178 MET A N 1
ATOM 1439 C CA . MET A 1 178 ? -3.339 -5.722 13.855 1.00 97.38 178 MET A CA 1
ATOM 1440 C C . MET A 1 178 ? -4.485 -5.226 14.741 1.00 97.38 178 MET A C 1
ATOM 1442 O O . MET A 1 178 ? -5.236 -6.045 15.271 1.00 97.38 178 MET A O 1
ATOM 1446 N N . ALA A 1 179 ? -4.692 -3.913 14.846 1.00 96.81 179 ALA A N 1
ATOM 1447 C CA . ALA A 1 179 ? -5.852 -3.366 15.538 1.00 96.81 179 ALA A CA 1
ATOM 1448 C C . ALA A 1 179 ? -7.159 -3.847 14.898 1.00 96.81 179 ALA A C 1
ATOM 1450 O O . ALA A 1 179 ? -8.058 -4.275 15.613 1.00 96.81 179 ALA A O 1
ATOM 1451 N N . GLN A 1 180 ? -7.253 -3.869 13.563 1.00 96.38 180 GLN A N 1
ATOM 1452 C CA . GLN A 1 180 ? -8.430 -4.399 12.864 1.00 96.38 180 GLN A CA 1
ATOM 1453 C C . GLN A 1 180 ? -8.665 -5.885 13.161 1.00 96.38 180 GLN A C 1
ATOM 1455 O O . GLN A 1 180 ? -9.809 -6.288 13.374 1.00 96.38 180 GLN A O 1
ATOM 1460 N N . VAL A 1 181 ? -7.599 -6.693 13.209 1.00 97.00 181 VAL A N 1
ATOM 1461 C CA . VAL A 1 181 ? -7.688 -8.127 13.536 1.00 97.00 181 VAL A CA 1
ATOM 1462 C C . VAL A 1 181 ? -8.363 -8.330 14.886 1.00 97.00 181 VAL A C 1
ATOM 1464 O O . VAL A 1 181 ? -9.341 -9.070 14.963 1.00 97.00 181 VAL A O 1
ATOM 1467 N N . TYR A 1 182 ? -7.893 -7.643 15.927 1.00 97.44 182 TYR A N 1
ATOM 1468 C CA . TYR A 1 182 ? -8.445 -7.791 17.274 1.00 97.44 182 TYR A CA 1
ATOM 1469 C C . TYR A 1 182 ? -9.771 -7.054 17.468 1.00 97.44 182 TYR A C 1
ATOM 1471 O O . TYR A 1 182 ? -10.616 -7.516 18.226 1.00 97.44 182 TYR A O 1
ATOM 1479 N N . TYR A 1 183 ? -10.003 -5.946 16.769 1.00 96.06 183 TYR A N 1
ATOM 1480 C CA . TYR A 1 183 ? -11.236 -5.172 16.900 1.00 96.06 183 TYR A CA 1
ATOM 1481 C C . TYR A 1 183 ? -12.448 -5.873 16.270 1.00 96.06 183 TYR A C 1
ATOM 1483 O O . TYR A 1 183 ? -13.563 -5.771 16.789 1.00 96.06 183 TYR A O 1
ATOM 1491 N N . PHE A 1 184 ? -12.236 -6.575 15.150 1.00 95.12 184 PHE A N 1
ATOM 1492 C CA . PHE A 1 184 ? -13.288 -7.279 14.409 1.00 95.12 184 PHE A CA 1
ATOM 1493 C C . PHE A 1 184 ? -13.259 -8.806 14.582 1.00 95.12 184 PHE A C 1
ATOM 1495 O O . PHE A 1 184 ? -14.175 -9.472 14.109 1.00 95.12 184 PHE A O 1
ATOM 1502 N N . GLY A 1 185 ? -12.232 -9.371 15.224 1.00 95.62 185 GLY A N 1
ATOM 1503 C CA . GLY A 1 185 ? -12.063 -10.822 15.344 1.00 95.62 185 GLY A CA 1
ATOM 1504 C C . GLY A 1 185 ? -11.774 -11.506 13.999 1.00 95.62 185 GLY A C 1
ATOM 1505 O O . GLY A 1 185 ? -12.422 -12.484 13.625 1.00 95.62 185 GLY A O 1
ATOM 1506 N N . LEU A 1 186 ? -10.847 -10.950 13.211 1.00 95.00 186 LEU A N 1
ATOM 1507 C CA . LEU A 1 186 ? -10.578 -11.426 11.848 1.00 95.00 186 LEU A CA 1
ATOM 1508 C C . LEU A 1 186 ? -9.722 -12.696 11.833 1.00 95.00 186 LEU A C 1
ATOM 1510 O O . LEU A 1 186 ? -8.877 -12.921 12.696 1.00 95.00 186 LEU A O 1
ATOM 1514 N N . PHE A 1 187 ? -9.906 -13.510 10.790 1.00 94.88 187 PHE A N 1
ATOM 1515 C CA . PHE A 1 187 ? -9.064 -14.676 10.487 1.00 94.88 187 PHE A CA 1
ATOM 1516 C C . PHE A 1 187 ? -8.939 -15.701 11.628 1.00 94.88 187 PHE A C 1
ATOM 1518 O O . PHE A 1 187 ? -7.912 -16.367 11.773 1.00 94.88 187 PHE A O 1
ATOM 1525 N N . GLY A 1 188 ? -10.004 -15.854 12.418 1.00 94.44 188 GLY A N 1
ATOM 1526 C CA . GLY A 1 188 ? -10.071 -16.813 13.522 1.00 94.44 188 GLY A CA 1
ATOM 1527 C C . GLY A 1 188 ? -9.452 -16.322 14.831 1.00 94.44 188 GLY A C 1
ATOM 1528 O O . GLY A 1 188 ? -9.354 -17.109 15.768 1.00 94.44 188 GLY A O 1
ATOM 1529 N N . TYR A 1 189 ? -9.047 -15.053 14.915 1.00 95.69 189 TYR A N 1
ATOM 1530 C CA . TYR A 1 189 ? -8.698 -14.417 16.182 1.00 95.69 189 TYR A CA 1
ATOM 1531 C C . TYR A 1 189 ? -9.970 -13.966 16.901 1.00 95.69 189 TYR A C 1
ATOM 1533 O O . TYR A 1 189 ? -10.881 -13.427 16.277 1.00 95.69 189 TYR A O 1
ATOM 1541 N N . SER A 1 190 ? -10.035 -14.166 18.216 1.00 96.56 190 SER A N 1
ATOM 1542 C CA . SER A 1 190 ? -11.128 -13.629 19.028 1.00 96.56 190 SER A CA 1
ATOM 1543 C C . SER A 1 190 ? -11.032 -12.110 19.125 1.00 96.56 190 SER A C 1
ATOM 1545 O O . SER A 1 190 ? -9.934 -11.549 19.187 1.00 96.56 190 SER A O 1
ATOM 1547 N N . GLN A 1 191 ? -12.188 -11.450 19.187 1.00 96.31 191 GLN A N 1
ATOM 1548 C CA . GLN A 1 191 ? -12.244 -10.018 19.443 1.00 96.31 191 GLN A CA 1
ATOM 1549 C C . GLN A 1 191 ? -11.579 -9.690 20.794 1.00 96.31 191 GLN A C 1
ATOM 1551 O O . GLN A 1 191 ? -11.861 -10.340 21.801 1.00 96.31 191 GLN A O 1
ATOM 1556 N N . ASN A 1 192 ? -10.705 -8.684 20.814 1.00 97.44 192 ASN A N 1
ATOM 1557 C CA . ASN A 1 192 ? -10.020 -8.197 22.008 1.00 97.44 192 ASN A CA 1
ATOM 1558 C C . ASN A 1 192 ? -9.842 -6.675 21.916 1.00 97.44 192 ASN A C 1
ATOM 1560 O O . ASN A 1 192 ? -8.895 -6.178 21.305 1.00 97.44 192 ASN A O 1
ATOM 1564 N N . ASP A 1 193 ? -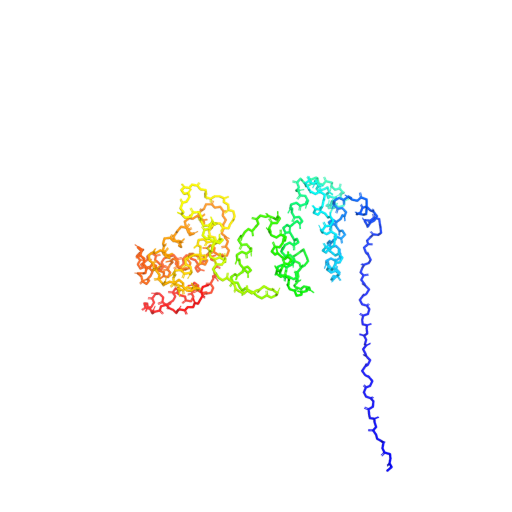10.771 -5.942 22.524 1.00 96.50 193 ASP A N 1
ATOM 1565 C CA . ASP A 1 193 ? -10.830 -4.482 22.428 1.00 96.50 193 ASP A CA 1
ATOM 1566 C C . ASP A 1 193 ? -9.629 -3.801 23.086 1.00 96.50 193 ASP A C 1
ATOM 1568 O O . ASP A 1 193 ? -9.105 -2.836 22.541 1.00 96.50 193 ASP A O 1
ATOM 1572 N N . GLN A 1 194 ? -9.139 -4.335 24.208 1.00 96.94 194 GLN A N 1
ATOM 1573 C CA . GLN A 1 194 ? -7.969 -3.786 24.891 1.00 96.94 194 GLN A CA 1
ATOM 1574 C C . GLN A 1 194 ? -6.719 -3.889 24.007 1.00 96.94 194 GLN A C 1
ATOM 1576 O O . GLN A 1 194 ? -6.023 -2.899 23.798 1.00 96.94 194 GLN A O 1
ATOM 1581 N N . LEU A 1 195 ? -6.475 -5.061 23.416 1.00 96.25 195 LEU A N 1
ATOM 1582 C CA . LEU A 1 195 ? -5.321 -5.257 22.540 1.00 96.25 195 LEU A CA 1
ATOM 1583 C C . LEU A 1 195 ? -5.460 -4.462 21.233 1.00 96.25 195 LEU A C 1
ATOM 1585 O O . LEU A 1 195 ? -4.499 -3.852 20.768 1.00 96.25 195 LEU A O 1
ATOM 1589 N N . ALA A 1 196 ? -6.665 -4.402 20.658 1.00 97.12 196 ALA A N 1
ATOM 1590 C CA . ALA A 1 196 ? -6.942 -3.530 19.520 1.00 97.12 196 ALA A CA 1
ATOM 1591 C C . ALA A 1 196 ? -6.653 -2.054 19.841 1.00 97.12 196 ALA A C 1
ATOM 1593 O O . ALA A 1 196 ? -6.067 -1.351 19.015 1.00 97.12 196 ALA A O 1
ATOM 1594 N N . TYR A 1 197 ? -7.023 -1.605 21.046 1.00 96.69 197 TYR A N 1
ATOM 1595 C CA . TYR A 1 197 ? -6.815 -0.238 21.511 1.00 96.69 197 TYR A CA 1
ATOM 1596 C C . TYR A 1 197 ? -5.327 0.098 21.638 1.00 96.69 197 TYR A C 1
ATOM 1598 O O . TYR A 1 197 ? -4.894 1.173 21.219 1.00 96.69 197 TYR A O 1
ATOM 1606 N N . GLU A 1 198 ? -4.535 -0.830 22.173 1.00 95.62 198 GLU A N 1
ATOM 1607 C CA . GLU A 1 198 ? -3.080 -0.698 22.269 1.00 95.62 198 GLU A CA 1
ATOM 1608 C C . GLU A 1 198 ? -2.452 -0.557 20.878 1.00 95.62 198 GLU A C 1
ATOM 1610 O O . GLU A 1 198 ? -1.749 0.420 20.614 1.00 95.62 198 GLU A O 1
ATOM 1615 N N . PHE A 1 199 ? -2.782 -1.461 19.949 1.00 95.56 199 PHE A N 1
ATOM 1616 C CA . PHE A 1 199 ? -2.277 -1.400 18.577 1.00 95.56 199 PHE A CA 1
ATOM 1617 C C . PHE A 1 199 ? -2.655 -0.100 17.859 1.00 95.56 199 PHE A C 1
ATOM 1619 O O . PHE A 1 199 ? -1.787 0.530 17.251 1.00 95.56 199 PHE A O 1
ATOM 1626 N N . VAL A 1 200 ? -3.923 0.324 17.919 1.00 96.00 200 VAL A N 1
ATOM 1627 C CA . VAL A 1 200 ? -4.371 1.526 17.198 1.00 96.00 200 VAL A CA 1
ATOM 1628 C C . VAL A 1 200 ? -3.820 2.807 17.820 1.00 96.00 200 VAL A C 1
ATOM 1630 O O . VAL A 1 200 ? -3.441 3.725 17.094 1.00 96.00 200 VAL A O 1
ATOM 1633 N N . SER A 1 201 ? -3.697 2.861 19.148 1.00 93.88 201 SER A N 1
ATOM 1634 C CA . SER A 1 201 ? -3.084 3.997 19.839 1.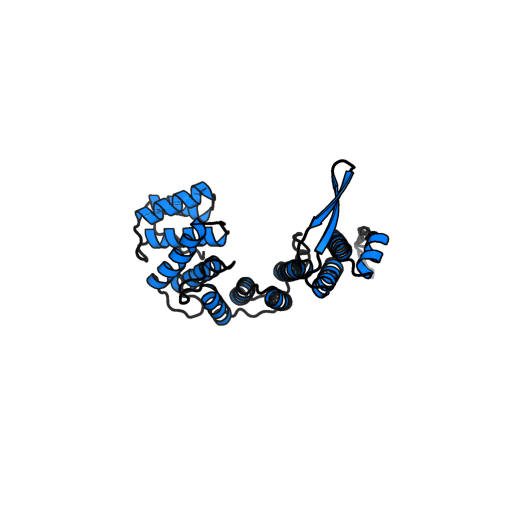00 93.88 201 SER A CA 1
ATOM 1635 C C . SER A 1 201 ? -1.610 4.120 19.468 1.00 93.88 201 SER A C 1
ATOM 1637 O O . SER A 1 201 ? -1.149 5.210 19.134 1.00 93.88 201 SER A O 1
ATOM 1639 N N . SER A 1 202 ? -0.879 3.001 19.430 1.00 91.69 202 SER A N 1
ATOM 1640 C CA . SER A 1 202 ? 0.503 2.978 18.946 1.00 91.69 202 SER A CA 1
ATOM 1641 C C . SER A 1 202 ? 0.620 3.315 17.457 1.00 91.69 202 SER A C 1
ATOM 1643 O O . SER A 1 202 ? 1.601 3.936 17.063 1.00 91.69 202 SER A O 1
ATOM 1645 N N . ALA A 1 203 ? -0.342 2.920 16.618 1.00 91.81 203 ALA A N 1
ATOM 1646 C CA . ALA A 1 203 ? -0.355 3.289 15.203 1.00 91.81 203 ALA A CA 1
ATOM 1647 C C . ALA A 1 203 ? -0.561 4.799 15.010 1.00 91.81 203 ALA A C 1
ATOM 1649 O O . ALA A 1 203 ? 0.117 5.393 14.178 1.00 91.81 203 ALA A O 1
ATOM 1650 N N . TRP A 1 204 ? -1.467 5.412 15.783 1.00 91.56 204 TRP A N 1
ATOM 1651 C CA . TRP A 1 204 ? -1.791 6.842 15.722 1.00 91.56 204 TRP A CA 1
ATOM 1652 C C . TRP A 1 204 ? -0.691 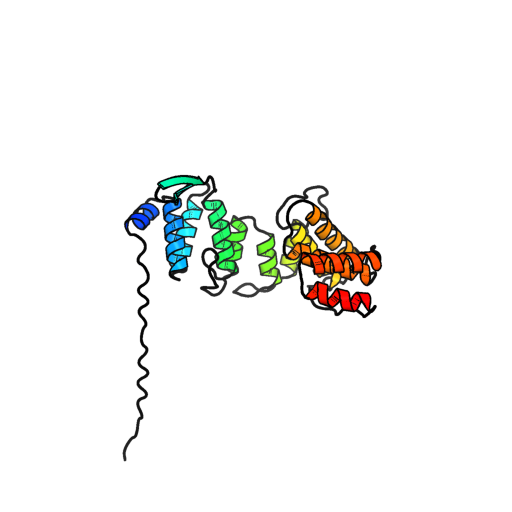7.741 16.306 1.00 91.56 204 TRP A C 1
ATOM 1654 O O . TRP A 1 204 ? -0.370 8.781 15.733 1.00 91.56 204 TRP A O 1
ATOM 1664 N N . ASN A 1 205 ? -0.076 7.343 17.420 1.00 88.56 205 ASN A N 1
ATOM 1665 C CA . ASN A 1 205 ? 0.949 8.159 18.077 1.00 88.56 205 ASN A CA 1
ATOM 1666 C C . ASN A 1 205 ? 2.220 8.315 17.228 1.00 88.56 205 ASN A C 1
ATOM 1668 O O . ASN A 1 205 ? 2.862 9.364 17.265 1.00 88.56 205 ASN A O 1
ATOM 1672 N N . ASP A 1 206 ? 2.555 7.318 16.410 1.00 81.81 206 ASP A N 1
ATOM 1673 C CA . ASP A 1 206 ? 3.721 7.382 15.526 1.00 81.81 206 ASP A CA 1
ATOM 1674 C C . ASP A 1 206 ? 3.508 8.325 14.319 1.00 81.81 206 ASP A C 1
ATOM 1676 O O . ASP A 1 206 ? 4.474 8.749 13.684 1.00 81.81 206 ASP A O 1
ATOM 1680 N N . VAL A 1 207 ? 2.261 8.705 14.011 1.00 73.44 207 VAL A N 1
ATOM 1681 C CA . VAL A 1 207 ? 1.901 9.622 12.906 1.00 73.44 207 VAL A CA 1
ATOM 1682 C C . VAL A 1 207 ? 2.326 11.056 13.199 1.00 73.44 207 VAL A C 1
ATOM 1684 O O . VAL A 1 207 ? 2.633 11.812 12.278 1.00 73.44 207 VAL A O 1
ATOM 1687 N N . GLY A 1 208 ? 2.370 11.428 14.482 1.00 64.12 208 GLY A N 1
ATOM 1688 C CA . GLY A 1 208 ? 2.615 12.797 14.934 1.00 64.12 208 GLY A CA 1
ATOM 1689 C C . GLY A 1 208 ? 3.979 13.376 14.555 1.00 64.12 208 GLY A C 1
ATOM 1690 O O . GLY A 1 208 ? 4.172 14.572 14.739 1.00 64.12 208 GLY A O 1
ATOM 1691 N N . ASN A 1 209 ? 4.906 12.571 14.018 1.00 57.25 209 ASN A N 1
ATOM 1692 C CA . ASN A 1 209 ? 6.290 12.999 13.852 1.00 57.25 209 ASN A CA 1
ATOM 1693 C C . ASN A 1 209 ? 6.735 13.317 12.417 1.00 57.25 209 ASN A C 1
ATOM 1695 O O . ASN A 1 209 ? 7.518 14.247 12.291 1.00 57.25 209 ASN A O 1
ATOM 1699 N N . PHE A 1 210 ? 6.296 12.639 11.343 1.00 58.12 210 PHE A N 1
ATOM 1700 C CA . PHE A 1 210 ? 6.935 12.887 10.028 1.00 58.12 210 PHE A CA 1
ATOM 1701 C C . PHE A 1 210 ? 6.075 12.705 8.761 1.00 58.12 210 PHE A C 1
ATOM 1703 O O . PHE A 1 210 ? 6.265 13.480 7.830 1.00 58.12 210 PHE A O 1
ATOM 1710 N N . PHE A 1 211 ? 5.114 11.770 8.683 1.00 67.81 211 PHE A N 1
ATOM 1711 C CA . PHE A 1 211 ? 4.285 11.581 7.474 1.00 67.81 211 PHE A CA 1
ATOM 1712 C C . PHE A 1 211 ? 2.906 10.982 7.790 1.00 67.81 211 PHE A C 1
ATOM 1714 O O . PHE A 1 211 ? 2.802 9.969 8.480 1.00 67.81 211 PHE A O 1
ATOM 1721 N N . VAL A 1 212 ? 1.844 11.571 7.230 1.00 74.88 212 VAL A N 1
ATOM 1722 C CA . VAL A 1 212 ? 0.470 11.054 7.331 1.00 74.88 212 VAL A CA 1
ATOM 1723 C C . VAL A 1 212 ? 0.191 10.139 6.133 1.00 74.88 212 VAL A C 1
ATOM 1725 O O . VAL A 1 212 ? -0.055 10.617 5.027 1.00 74.88 212 VAL A O 1
ATOM 1728 N N . SER A 1 213 ? 0.230 8.817 6.330 1.00 80.88 213 SER A N 1
ATOM 1729 C CA . SER A 1 213 ? -0.250 7.837 5.337 1.00 80.88 213 SER A CA 1
ATOM 1730 C C . SER A 1 213 ? -1.786 7.748 5.347 1.00 80.88 213 SER A C 1
ATOM 1732 O O . SER A 1 213 ? -2.430 8.120 6.327 1.00 80.88 213 SER A O 1
ATOM 1734 N N . ALA A 1 214 ? -2.417 7.212 4.297 1.00 81.44 214 ALA A N 1
ATOM 1735 C CA . ALA A 1 214 ? -3.868 6.979 4.318 1.00 81.44 214 ALA A CA 1
ATOM 1736 C C . ALA A 1 214 ? -4.292 6.077 5.499 1.00 81.44 214 ALA A C 1
ATOM 1738 O O . ALA A 1 214 ? -5.217 6.425 6.230 1.00 81.44 214 ALA A O 1
ATOM 1739 N N . ASN A 1 215 ? -3.536 5.000 5.737 1.00 85.62 215 ASN A N 1
ATOM 1740 C CA . ASN A 1 215 ? -3.735 4.068 6.850 1.00 85.62 215 ASN A CA 1
ATOM 1741 C C . ASN A 1 215 ? -3.571 4.750 8.217 1.00 85.62 215 ASN A C 1
ATOM 1743 O O . ASN A 1 215 ? -4.251 4.392 9.171 1.00 85.62 215 ASN A O 1
ATOM 1747 N N . SER A 1 216 ? -2.707 5.764 8.316 1.00 86.94 216 SER A N 1
ATOM 1748 C CA . SER A 1 216 ? -2.528 6.537 9.545 1.00 86.94 216 SER A CA 1
ATOM 1749 C C . SER A 1 216 ? -3.776 7.344 9.923 1.00 86.94 216 SER A C 1
ATOM 1751 O O . SER A 1 216 ? -4.153 7.407 11.093 1.00 86.94 216 SER A O 1
ATOM 1753 N N . VAL A 1 217 ? -4.474 7.894 8.923 1.00 92.62 217 VAL A N 1
ATOM 1754 C CA . VAL A 1 217 ? -5.761 8.568 9.128 1.00 92.62 217 VAL A CA 1
ATOM 1755 C C . VAL A 1 217 ? -6.825 7.555 9.533 1.00 92.62 217 VAL A C 1
ATOM 1757 O O . VAL A 1 217 ? -7.590 7.809 10.460 1.00 92.62 217 VAL A O 1
ATOM 1760 N N . ASP A 1 218 ? -6.844 6.388 8.893 1.00 94.06 218 ASP A N 1
ATOM 1761 C CA . ASP A 1 218 ? -7.817 5.340 9.195 1.00 94.06 218 ASP A CA 1
ATOM 1762 C C . ASP A 1 218 ? -7.571 4.707 10.588 1.00 94.06 218 ASP A C 1
ATOM 1764 O O . ASP A 1 218 ? -8.527 4.332 11.272 1.00 94.06 218 ASP A O 1
ATOM 1768 N N . ALA A 1 219 ? -6.322 4.688 11.077 1.00 94.88 219 ALA A N 1
ATOM 1769 C CA . ALA A 1 219 ? -5.988 4.373 12.468 1.00 94.88 219 ALA A CA 1
ATOM 1770 C C . ALA A 1 219 ? -6.541 5.424 13.440 1.00 94.88 219 ALA A C 1
ATOM 1772 O O . ALA A 1 219 ? -7.146 5.065 14.447 1.00 94.88 219 ALA A O 1
ATOM 1773 N N . GLY A 1 220 ? -6.415 6.714 13.116 1.00 95.19 220 GLY A N 1
ATOM 1774 C CA . GLY A 1 220 ? -7.038 7.789 13.892 1.00 95.19 220 GLY A CA 1
ATOM 1775 C C . GLY A 1 220 ? -8.562 7.648 13.974 1.00 95.19 220 GLY A C 1
ATOM 1776 O O . GLY A 1 220 ? -9.132 7.782 15.054 1.00 95.19 220 GLY A O 1
ATOM 1777 N N . ILE A 1 221 ? -9.216 7.294 12.860 1.00 95.75 221 ILE A N 1
ATOM 1778 C CA . ILE A 1 221 ? -10.664 7.029 12.808 1.00 95.75 221 ILE A CA 1
ATOM 1779 C C . ILE A 1 221 ? -11.032 5.841 13.709 1.00 95.75 221 ILE A C 1
ATOM 1781 O O . ILE A 1 221 ? -11.990 5.929 14.478 1.00 95.75 221 ILE A O 1
ATOM 1785 N N . LEU A 1 222 ? -10.280 4.734 13.641 1.00 96.06 222 LEU A N 1
ATOM 1786 C CA . LEU A 1 222 ? -10.515 3.571 14.501 1.00 96.06 222 LEU A CA 1
ATOM 1787 C C . LEU A 1 222 ? -10.318 3.920 15.982 1.00 96.06 222 LEU A C 1
ATOM 1789 O O . LEU A 1 222 ? -11.170 3.576 16.797 1.00 96.06 222 LEU A O 1
ATOM 1793 N N . LYS A 1 223 ? -9.247 4.644 16.331 1.00 96.50 223 LYS A N 1
ATOM 1794 C CA . LYS A 1 223 ? -8.988 5.074 17.710 1.00 96.50 223 LYS A CA 1
ATOM 1795 C C . LYS A 1 223 ? -10.130 5.945 18.234 1.00 96.50 223 LYS A C 1
ATOM 1797 O O . LYS A 1 223 ? -10.684 5.640 19.283 1.00 96.50 223 LYS A O 1
ATOM 1802 N N . ALA A 1 224 ? -10.523 6.966 17.474 1.00 96.62 224 ALA A N 1
ATOM 1803 C CA . ALA A 1 224 ? -11.614 7.868 17.830 1.00 96.62 224 ALA A CA 1
ATOM 1804 C C . ALA A 1 224 ? -12.937 7.120 18.056 1.00 96.62 224 ALA A C 1
ATOM 1806 O O . ALA A 1 224 ? -13.650 7.381 19.023 1.00 96.62 224 ALA A O 1
ATOM 1807 N N . HIS A 1 225 ? -13.241 6.137 17.203 1.00 96.25 225 HIS A N 1
ATOM 1808 C CA . HIS A 1 225 ? -14.394 5.261 17.393 1.00 96.25 225 HIS A CA 1
ATOM 1809 C C . HIS A 1 225 ? -14.283 4.433 18.684 1.00 96.25 225 HIS A C 1
ATOM 1811 O O . HIS A 1 225 ? -15.274 4.266 19.392 1.00 96.25 225 HIS A O 1
ATOM 1817 N N . MET A 1 226 ? -13.112 3.870 18.993 1.00 96.38 226 MET A N 1
ATOM 1818 C CA . MET A 1 226 ? -12.910 3.082 20.216 1.00 96.38 226 MET A CA 1
ATOM 1819 C C . MET A 1 226 ? -13.019 3.941 21.482 1.00 96.38 226 MET A C 1
ATOM 1821 O O . MET A 1 226 ? -13.655 3.506 22.441 1.00 96.38 226 MET A O 1
ATOM 1825 N N . ASP A 1 227 ? -12.475 5.159 21.460 1.00 96.38 227 ASP A N 1
ATOM 1826 C CA . ASP A 1 227 ? -12.591 6.149 22.539 1.00 96.38 227 ASP A CA 1
ATOM 1827 C C . ASP A 1 227 ? -14.054 6.540 22.787 1.00 96.38 227 ASP A C 1
ATOM 1829 O O . ASP A 1 227 ? -14.526 6.545 23.927 1.00 96.38 227 ASP A O 1
ATOM 1833 N N . PHE A 1 228 ? -14.795 6.829 21.711 1.00 96.56 228 PHE A N 1
ATOM 1834 C CA . PHE A 1 228 ? -16.198 7.234 21.782 1.00 96.56 228 PHE A CA 1
ATOM 1835 C C . PHE A 1 228 ? -17.097 6.138 22.373 1.00 96.56 228 PHE A C 1
ATOM 1837 O O . PHE A 1 228 ? -17.874 6.390 23.295 1.00 96.56 228 PHE A O 1
ATOM 1844 N N . GLU A 1 229 ? -16.935 4.904 21.891 1.00 95.31 229 GLU A N 1
ATOM 1845 C CA . GLU A 1 229 ? -17.704 3.726 22.320 1.00 95.31 229 GLU A CA 1
ATOM 1846 C C . GLU A 1 229 ? -17.196 3.112 23.638 1.00 95.31 229 GLU A C 1
ATOM 1848 O O . GLU A 1 229 ? -17.709 2.083 24.076 1.00 95.31 229 GLU A O 1
ATOM 1853 N N . LYS A 1 230 ? -16.179 3.709 24.279 1.00 95.25 230 LYS A N 1
ATOM 1854 C CA . LYS A 1 230 ? -15.538 3.196 25.505 1.00 95.25 230 LYS A CA 1
ATOM 1855 C C . LYS A 1 230 ? -15.022 1.753 25.361 1.00 95.25 230 LYS A C 1
ATOM 1857 O O . LYS A 1 230 ? -15.060 0.970 26.308 1.00 95.25 230 LYS A O 1
ATOM 1862 N N . ARG A 1 231 ? -14.517 1.398 24.175 1.00 93.81 231 ARG A N 1
ATOM 1863 C CA . ARG A 1 231 ? -13.926 0.084 23.845 1.00 93.81 231 ARG A CA 1
ATOM 1864 C C . ARG A 1 231 ? -12.402 0.096 24.011 1.00 93.81 231 ARG A C 1
ATOM 1866 O O . ARG A 1 231 ? -11.676 -0.358 23.136 1.00 93.81 231 ARG A O 1
ATOM 1873 N N . GLY A 1 232 ? -11.911 0.672 25.103 1.00 90.38 232 GLY A N 1
ATOM 1874 C CA . GLY A 1 232 ? -10.490 0.898 25.361 1.00 90.38 232 GLY A CA 1
ATOM 1875 C C . GLY A 1 232 ? -10.289 1.782 26.590 1.00 90.38 232 GLY A C 1
ATOM 1876 O O . GLY A 1 232 ? -11.162 1.849 27.453 1.00 90.38 232 GLY A O 1
ATOM 1877 N N . GLN A 1 233 ? -9.153 2.477 26.665 1.00 92.12 233 GLN A N 1
ATOM 1878 C CA . GLN A 1 233 ? -8.817 3.332 27.815 1.00 92.12 233 GLN A CA 1
ATOM 1879 C C . GLN A 1 233 ? -9.124 4.824 27.609 1.00 92.12 233 GLN A C 1
ATOM 1881 O O . GLN A 1 233 ? -8.962 5.610 28.542 1.00 92.12 233 GLN A O 1
ATOM 1886 N N . GLY A 1 234 ? -9.520 5.243 26.405 1.00 90.19 234 GLY A N 1
ATOM 1887 C CA . GLY A 1 234 ? -9.807 6.649 26.127 1.00 90.19 234 GLY A CA 1
ATOM 1888 C C . GLY A 1 234 ? -11.192 7.098 26.576 1.00 90.19 234 GLY A C 1
ATOM 1889 O O . GLY A 1 234 ? -12.054 6.301 26.962 1.00 90.19 234 GLY A O 1
ATOM 1890 N N . LYS A 1 235 ? -11.404 8.416 26.545 1.00 95.81 235 LYS A N 1
ATOM 1891 C CA . LYS A 1 235 ? -12.669 9.034 26.953 1.00 95.81 235 LYS A CA 1
ATOM 1892 C C . LYS A 1 235 ? -13.536 9.359 25.746 1.00 95.81 235 LYS A C 1
ATOM 1894 O O . LYS A 1 235 ? -13.052 9.781 24.701 1.00 95.81 235 LYS A O 1
ATOM 1899 N N . LYS A 1 236 ? -14.855 9.305 25.948 1.00 95.88 236 LYS A N 1
ATOM 1900 C CA . LYS A 1 236 ? -15.839 9.583 24.893 1.00 95.88 236 LYS A CA 1
ATOM 1901 C C . LYS A 1 236 ? -15.619 10.925 24.180 1.00 95.88 236 LYS A C 1
ATOM 1903 O O . LYS A 1 236 ? -15.684 10.990 22.957 1.00 95.88 236 LYS A O 1
ATOM 1908 N N . TRP A 1 237 ? -15.348 11.985 24.944 1.00 96.62 237 TRP A N 1
ATOM 1909 C CA . TRP A 1 237 ? -15.123 13.325 24.395 1.00 96.62 237 TRP A CA 1
ATOM 1910 C C . TRP A 1 237 ? -13.801 13.437 23.619 1.00 96.62 237 TRP A C 1
ATOM 1912 O O . TRP A 1 237 ? -13.768 14.133 22.611 1.00 96.62 237 TRP A O 1
ATOM 1922 N N . GLU A 1 238 ? -12.754 12.706 24.026 1.00 96.31 238 GLU A N 1
ATOM 1923 C CA . GLU A 1 238 ? -11.472 12.641 23.301 1.00 96.31 238 GLU A CA 1
ATOM 1924 C C . GLU A 1 238 ? -11.677 11.983 21.926 1.00 96.31 238 GLU A C 1
ATOM 1926 O O . GLU A 1 238 ? -11.109 12.425 20.927 1.00 96.31 238 GLU A O 1
ATOM 1931 N N . GLY A 1 239 ? -12.545 10.965 21.860 1.00 96.75 239 GLY A N 1
ATOM 1932 C CA . GLY A 1 239 ? -12.935 10.316 20.609 1.00 96.75 239 GLY A CA 1
ATOM 1933 C C . GLY A 1 239 ? -13.654 11.253 19.638 1.00 96.75 239 GLY A C 1
ATOM 1934 O O . GLY A 1 239 ? -13.277 11.323 18.468 1.00 96.75 239 GLY A O 1
ATOM 1935 N N . LEU A 1 240 ? -14.647 12.012 20.119 1.00 97.75 240 LEU A N 1
ATOM 1936 C CA . LEU A 1 240 ? -15.350 13.009 19.301 1.00 97.75 240 LEU A CA 1
ATOM 1937 C C . LEU A 1 240 ? -14.390 14.095 18.794 1.00 97.75 240 LEU A C 1
ATOM 1939 O O . LEU A 1 240 ? -14.353 14.354 17.594 1.00 97.75 240 LEU A O 1
ATOM 1943 N N . GLU A 1 241 ? -13.569 14.667 19.677 1.00 97.75 241 GLU A N 1
ATOM 1944 C CA . GLU A 1 241 ? -12.604 15.711 19.313 1.00 97.75 241 GLU A CA 1
ATOM 1945 C C . GLU A 1 241 ? -11.612 15.221 18.243 1.00 97.75 241 GLU A C 1
ATOM 1947 O O . GLU A 1 241 ? -11.321 15.920 17.267 1.00 97.75 241 GLU A O 1
ATOM 1952 N N . LEU A 1 242 ? -11.100 13.992 18.389 1.00 96.38 242 LEU A N 1
ATOM 1953 C CA . LEU A 1 242 ? -10.213 13.388 17.398 1.00 96.38 242 LEU A CA 1
ATOM 1954 C C . LEU A 1 242 ? -10.926 13.179 16.053 1.00 96.38 242 LEU A C 1
ATOM 1956 O O . LEU A 1 242 ? -10.345 13.468 15.003 1.00 96.38 242 LEU A O 1
ATOM 1960 N N . MET A 1 243 ? -12.176 12.709 16.064 1.00 97.44 243 MET A N 1
ATOM 1961 C CA . MET A 1 243 ? -12.958 12.513 14.841 1.00 97.44 243 MET A CA 1
ATOM 1962 C C . MET A 1 243 ? -13.225 13.836 14.111 1.00 97.44 243 MET A C 1
ATOM 1964 O O . MET A 1 243 ? -13.073 13.899 12.889 1.00 97.44 243 MET A O 1
ATOM 1968 N N . GLU A 1 244 ? -13.563 14.898 14.848 1.00 97.69 244 GLU A N 1
ATOM 1969 C CA . GLU A 1 244 ? -13.759 16.247 14.306 1.00 97.69 244 GLU A CA 1
ATOM 1970 C C . GLU A 1 244 ? -12.492 16.760 13.627 1.00 97.69 244 GLU A C 1
ATOM 1972 O O . GLU A 1 244 ? -12.539 17.146 12.458 1.00 97.69 244 GLU A O 1
ATOM 1977 N N . LYS A 1 245 ? -11.340 16.656 14.302 1.00 96.19 245 LYS A N 1
ATOM 1978 C CA . LYS A 1 245 ? -10.034 17.027 13.737 1.00 96.19 245 LYS A CA 1
ATOM 1979 C C . LYS A 1 245 ? -9.729 16.265 12.449 1.00 96.19 245 LYS A C 1
ATOM 1981 O O . LYS A 1 245 ? -9.234 16.848 11.483 1.00 96.19 245 LYS A O 1
ATOM 1986 N N . ILE A 1 246 ? -10.015 14.962 12.412 1.00 95.25 246 ILE A N 1
ATOM 1987 C CA . ILE A 1 246 ? -9.792 14.137 11.219 1.00 95.25 246 ILE A CA 1
ATOM 1988 C C . ILE A 1 246 ? -10.724 14.553 10.077 1.00 95.25 246 ILE A C 1
ATOM 1990 O O . ILE A 1 246 ? -10.261 14.699 8.942 1.00 95.25 246 ILE A O 1
ATOM 1994 N N . CYS A 1 247 ? -12.014 14.753 10.358 1.00 96.56 247 CYS A N 1
ATOM 1995 C CA . CYS A 1 247 ? -12.971 15.232 9.365 1.00 96.56 247 CYS A CA 1
ATOM 1996 C C . CYS A 1 247 ? -12.549 16.599 8.819 1.00 96.56 247 CYS A C 1
ATOM 1998 O O . CYS A 1 247 ? -12.476 16.772 7.605 1.00 96.56 247 CYS A O 1
ATOM 2000 N N . GLU A 1 248 ? -12.216 17.554 9.687 1.00 96.38 248 GLU A N 1
ATOM 2001 C CA . GLU A 1 248 ? -11.856 18.910 9.291 1.00 96.38 248 GLU A CA 1
ATOM 2002 C C . GLU A 1 248 ? -10.584 18.934 8.440 1.00 96.38 248 GLU A C 1
ATOM 2004 O O . GLU A 1 248 ? -10.589 19.536 7.363 1.00 96.38 248 GLU A O 1
ATOM 2009 N N . LYS A 1 249 ? -9.525 18.251 8.888 1.00 94.62 249 LYS A N 1
ATOM 2010 C CA . LYS A 1 249 ? -8.209 18.290 8.244 1.00 94.62 249 LYS A CA 1
ATOM 2011 C C . LYS A 1 249 ? -8.135 17.443 6.976 1.00 94.62 249 LYS A C 1
ATOM 2013 O O . LYS A 1 249 ? -7.556 17.883 5.988 1.00 94.62 249 LYS A O 1
ATOM 2018 N N . TYR A 1 250 ? -8.687 16.228 6.995 1.00 93.25 250 TYR A N 1
ATOM 2019 C CA . TYR A 1 250 ? -8.508 15.257 5.906 1.00 93.25 250 TYR A CA 1
ATOM 2020 C C . TYR A 1 250 ? -9.749 15.071 5.032 1.00 93.25 250 TYR A C 1
ATOM 2022 O O . TYR A 1 250 ? -9.675 14.352 4.037 1.00 93.25 250 TYR A O 1
ATOM 2030 N N . LYS A 1 251 ? -10.891 15.670 5.401 1.00 95.12 251 LYS A N 1
ATOM 2031 C CA . LYS A 1 251 ? -12.169 15.579 4.668 1.00 95.12 251 LYS A CA 1
ATOM 2032 C C . LYS A 1 251 ? -12.576 14.133 4.337 1.00 95.12 251 LYS A C 1
ATOM 2034 O O . LYS A 1 251 ? -13.229 13.861 3.330 1.00 95.12 251 LYS A O 1
ATOM 2039 N N . LYS A 1 252 ? -12.188 13.170 5.184 1.00 93.12 252 LYS A N 1
ATOM 2040 C CA . LYS A 1 252 ? -12.553 11.757 5.027 1.00 93.12 252 LYS A CA 1
ATOM 2041 C C . LYS A 1 252 ? -14.051 11.618 5.273 1.00 93.12 252 LYS A C 1
ATOM 2043 O O . LYS A 1 252 ? -14.494 11.758 6.410 1.00 93.12 252 LYS A O 1
ATOM 2048 N N . LYS A 1 253 ? -14.814 11.270 4.230 1.00 93.56 253 LYS A N 1
ATOM 2049 C CA . LYS A 1 253 ? -16.278 11.114 4.301 1.00 93.56 253 LYS A CA 1
ATOM 2050 C C . LYS A 1 253 ? -16.727 10.305 5.523 1.00 93.56 253 LYS A C 1
ATOM 2052 O O . LYS A 1 253 ? -17.596 10.752 6.254 1.00 93.56 253 LYS A O 1
ATOM 2057 N N . LYS A 1 254 ? -16.087 9.158 5.781 1.00 92.56 254 LYS A N 1
ATOM 2058 C CA . LYS A 1 254 ? -16.406 8.292 6.929 1.00 92.56 254 LYS A CA 1
ATOM 2059 C C . LYS A 1 254 ? -16.251 9.006 8.275 1.00 92.56 254 LYS A C 1
ATOM 2061 O O . LYS A 1 254 ? -17.114 8.856 9.127 1.00 92.56 254 LYS A O 1
ATOM 2066 N N . ALA A 1 255 ? -15.184 9.787 8.450 1.00 95.69 255 ALA A N 1
ATOM 2067 C CA . ALA A 1 255 ? -14.978 10.555 9.673 1.00 95.69 255 ALA A CA 1
ATOM 2068 C C . ALA A 1 255 ? -16.068 11.617 9.836 1.00 95.69 255 ALA A C 1
ATOM 2070 O O . ALA A 1 255 ? -16.674 11.711 10.893 1.00 95.69 255 ALA A O 1
ATOM 2071 N N . CYS A 1 256 ? -16.370 12.358 8.768 1.00 95.81 256 CYS A N 1
ATOM 2072 C CA . CYS A 1 256 ? -17.397 13.396 8.795 1.00 95.81 256 CYS A CA 1
ATOM 2073 C C . CYS A 1 256 ? -18.803 12.842 9.052 1.00 95.81 256 CYS A C 1
ATOM 2075 O O . CYS A 1 256 ? -19.525 13.389 9.877 1.00 95.81 256 CYS A O 1
ATOM 2077 N N . ASP A 1 257 ? -19.164 11.723 8.420 1.00 94.38 257 ASP A N 1
ATOM 2078 C CA . ASP A 1 257 ? -20.434 11.042 8.683 1.00 94.38 257 ASP A CA 1
ATOM 2079 C C . ASP A 1 257 ? -20.536 10.611 10.161 1.00 94.38 257 ASP A C 1
ATOM 2081 O O . ASP A 1 257 ? -21.601 10.706 10.765 1.00 94.38 257 ASP A O 1
ATOM 2085 N N . TRP A 1 258 ? -19.430 10.141 10.751 1.00 95.94 258 TRP A N 1
ATOM 2086 C CA . TRP A 1 258 ? -19.394 9.713 12.149 1.00 95.94 258 TRP A CA 1
ATOM 2087 C C . TRP A 1 258 ? -19.377 10.870 13.148 1.00 95.94 258 TRP A C 1
ATOM 2089 O O . TRP A 1 258 ? -19.908 10.685 14.233 1.00 95.94 258 TRP A O 1
ATOM 2099 N N . VAL A 1 259 ? -18.849 12.054 12.816 1.00 97.38 259 VAL A N 1
ATOM 2100 C CA . VAL A 1 259 ? -18.957 13.239 13.693 1.00 97.38 259 VAL A CA 1
ATOM 2101 C C . VAL A 1 259 ? -20.422 13.560 13.989 1.00 97.38 259 VAL A C 1
ATOM 2103 O O . VAL A 1 259 ? -20.777 13.777 15.146 1.00 97.38 259 VAL A O 1
ATOM 2106 N N . GLU A 1 260 ? -21.277 13.550 12.966 1.00 95.38 260 GLU A N 1
ATOM 2107 C CA . GLU A 1 260 ? -22.708 13.829 13.128 1.00 95.38 260 GLU A CA 1
ATOM 2108 C C . GLU A 1 260 ? -23.400 12.760 13.985 1.00 95.38 260 GLU A C 1
ATOM 2110 O O . GLU A 1 260 ? -24.182 13.085 14.881 1.00 95.38 260 GLU A O 1
ATOM 2115 N N . ASP A 1 261 ? -23.063 11.484 13.764 1.00 95.88 261 ASP A N 1
ATOM 2116 C CA . ASP A 1 261 ? -23.570 10.375 14.576 1.00 95.88 261 ASP A CA 1
ATOM 2117 C C . ASP A 1 261 ? -23.092 10.498 16.043 1.00 95.88 261 ASP A C 1
ATOM 2119 O O . ASP A 1 261 ? -23.901 10.379 16.962 1.00 95.88 261 ASP A O 1
ATOM 2123 N N . MET A 1 262 ? -21.815 10.829 16.275 1.00 96.75 262 MET A N 1
ATOM 2124 C CA . MET A 1 262 ? -21.229 11.020 17.609 1.00 96.75 262 MET A CA 1
ATOM 2125 C C . MET A 1 262 ? -21.846 12.209 18.362 1.00 96.75 262 MET A C 1
ATOM 2127 O O . MET A 1 262 ? -22.140 12.098 19.553 1.00 96.75 262 MET A O 1
ATOM 2131 N N . LYS A 1 263 ? -22.073 13.345 17.688 1.00 97.19 263 LYS A N 1
ATOM 2132 C CA . LYS A 1 263 ? -22.721 14.535 18.276 1.00 97.19 263 LYS A CA 1
ATOM 2133 C C . LYS A 1 263 ? -24.155 14.264 18.703 1.00 97.19 263 LYS A C 1
ATOM 2135 O O . LYS A 1 263 ? -24.603 14.783 19.721 1.00 97.19 263 LYS A O 1
ATOM 2140 N N . ALA A 1 264 ? -24.860 13.445 17.930 1.00 96.69 264 ALA A N 1
ATOM 2141 C CA . ALA A 1 264 ? -26.220 13.020 18.228 1.00 96.69 264 ALA A CA 1
ATOM 2142 C C . ALA A 1 264 ? -26.290 11.830 19.205 1.00 96.69 264 ALA A C 1
ATOM 2144 O O . ALA A 1 264 ? -27.381 11.308 19.428 1.00 96.69 264 ALA A O 1
ATOM 2145 N N . ASP A 1 265 ? -25.150 11.388 19.749 1.00 94.50 265 ASP A N 1
ATOM 2146 C CA . ASP A 1 265 ? -25.007 10.195 20.589 1.00 94.50 265 ASP A CA 1
ATOM 2147 C C . ASP A 1 265 ? -25.657 8.931 19.998 1.00 94.50 265 ASP A C 1
ATOM 2149 O O . ASP A 1 265 ? -26.320 8.145 20.678 1.00 94.50 265 ASP A O 1
ATOM 2153 N N . ARG A 1 266 ? -25.519 8.761 18.681 1.00 93.44 266 ARG A N 1
ATOM 2154 C CA . ARG A 1 266 ? -26.043 7.602 17.959 1.00 93.44 266 ARG A CA 1
ATOM 2155 C C . ARG A 1 266 ? -25.006 6.480 17.951 1.00 93.44 266 ARG A C 1
ATOM 2157 O O . ARG A 1 266 ? -23.812 6.765 17.850 1.00 93.44 266 ARG A O 1
ATOM 2164 N N . PRO A 1 267 ? -25.443 5.205 17.965 1.00 89.00 267 PRO A N 1
ATOM 2165 C CA . PRO A 1 267 ? -24.536 4.082 17.778 1.00 89.00 267 PRO A CA 1
ATOM 2166 C C . PRO A 1 267 ? -23.751 4.229 16.477 1.00 89.00 267 PRO A C 1
ATOM 2168 O O . PRO A 1 267 ? -24.338 4.420 15.404 1.00 89.00 267 PRO A O 1
ATOM 2171 N N . LEU A 1 268 ? -22.430 4.099 16.554 1.00 88.00 268 LEU A N 1
ATOM 2172 C CA . LEU A 1 268 ? -21.604 4.170 15.361 1.00 88.00 268 LEU A CA 1
ATOM 2173 C C . LEU A 1 268 ? -21.819 2.934 14.491 1.00 88.00 268 LEU A C 1
ATOM 2175 O O . LEU A 1 268 ? -21.795 1.783 14.935 1.00 88.00 268 LEU A O 1
ATOM 2179 N N . ARG A 1 269 ? -22.050 3.176 13.200 1.00 81.31 269 ARG A N 1
ATOM 2180 C CA . ARG A 1 269 ? -22.260 2.107 12.222 1.00 81.31 269 ARG A CA 1
ATOM 2181 C C . ARG A 1 269 ? -21.002 1.243 12.144 1.00 81.31 269 ARG A C 1
ATOM 2183 O O . ARG A 1 269 ? -19.943 1.740 11.764 1.00 81.31 269 ARG A O 1
ATOM 2190 N N . LYS A 1 270 ? -21.132 -0.063 12.415 1.00 66.94 270 LYS A N 1
ATOM 2191 C CA . LYS A 1 270 ? -20.076 -1.063 12.179 1.00 66.94 270 LYS A CA 1
ATOM 2192 C C . LYS A 1 270 ? -19.808 -1.177 10.677 1.00 66.94 270 LYS A C 1
ATOM 2194 O O . LYS A 1 270 ? -20.374 -2.023 9.996 1.00 66.94 270 LYS A O 1
ATOM 2199 N N . ALA A 1 271 ? -18.965 -0.302 10.152 1.00 63.31 271 ALA A N 1
ATOM 2200 C CA . ALA A 1 271 ? -18.461 -0.398 8.793 1.00 63.31 271 ALA A CA 1
ATOM 2201 C C . ALA A 1 271 ? -17.033 -0.943 8.855 1.00 63.31 271 ALA A C 1
ATOM 2203 O O . ALA A 1 271 ? -16.227 -0.345 9.585 1.00 63.31 271 ALA A O 1
ATOM 2204 N N . PRO A 1 272 ? -16.695 -2.009 8.099 1.00 61.84 272 PRO A N 1
ATOM 2205 C CA . PRO A 1 272 ? -15.304 -2.417 7.956 1.00 61.84 272 PRO A CA 1
ATOM 2206 C C . PRO A 1 272 ? -14.469 -1.178 7.597 1.00 61.84 272 PRO A C 1
ATOM 2208 O O . PRO A 1 272 ? -14.892 -0.324 6.807 1.00 61.84 272 PRO A O 1
ATOM 2211 N N . LEU A 1 273 ? -13.389 -0.992 8.353 1.00 59.09 273 LEU A N 1
ATOM 2212 C CA . LEU A 1 273 ? -12.480 0.147 8.242 1.00 59.09 273 LEU A CA 1
ATOM 2213 C C . LEU A 1 273 ? -11.481 -0.069 7.109 1.00 59.09 273 LEU A C 1
ATOM 2215 O O . LEU A 1 273 ? -11.000 -1.214 6.951 1.00 59.09 273 LEU A O 1
#

Radius of gyration: 24.86 Å; chains: 1; bounding box: 61×48×80 Å

pLDDT: mean 87.63, std 13.92, range [39.88, 98.5]

Foldseek 3Di:
DDDDPPDPPPPPPPPPPPQPDDDVVLVVVLVVVQLQSLQVQLVSCQVSLVNVSNLVSLVSSLVVWQDWHFDWDQDPNDTDIDRRSDRSNLVSLQQSLVCLQQCGRNPDHNSGDHALVSSLVSCVVNVPLLVVLVCLCVPDNPGHNDNVSSLVSLVVLLCLPVPDDLDDPCNLLSLLVVLLCQCVVPPPRHRDLASSLVSLVSSQVSCVPDHCDPSNLVSLLVNLLCQLVVSYDHHNVVSLVSLVVSCVPVVDVLSVVVNVCSVVVHDRDPDRD

Secondary structure (DSSP, 8-state):
------------------PPPPPHHHHHHHHTT-HHHHHHHHHHHHHTT-HHHHHHHHHHHHHT-S-EEEEEEEETTEEEEEEEEEEHHHHHHHHHHHHHHHT-STTPSP-S---HHHHHHHHHHHT-HHHHHHHHHH-BTTB---HHHHHHHHHHHH-TTSSS---STTHHHHHHHHHHHHHHTGGGPPP-HHHHHHHHHHHHHGGGSS---HHHHHHHHHHHHHHHTTSSSS-HHHHHHHHHHHHHHH--HHHHHHHHHHHTTPPPP----

Organism: NCBI:txid734